Protein AF-A0A2S9FHX7-F1 (afdb_monomer_lite)

Radius of gyration: 31.85 Å; chains: 1; bounding box: 66×36×92 Å

Secondary structure (DSSP, 8-state):
-EEEEPPPSSEEEEEETTEEEEEEPTT--EEEEEEEEETTS-EEEEEEEEPPPP----EE---EEEE-SSSEEEEE--EE-SS-PPPEEEEE-SS-EEEEE-TTS-EEEEE-HHHHHHSTT-EEEEEEEEE-TT--EEEEEEEEESS-S----S--TTSTT-PPPPPTT--EEEEEE-SSEEEEEETTS-EEEEE--TTSTT-PPPPPTT--EEEEEE-SS-EEEEE--

pLDDT: mean 90.44, std 8.79, range [56.88, 98.38]

Structure (mmCIF, N/CA/C/O backbone):
data_AF-A0A2S9FHX7-F1
#
_entry.id   AF-A0A2S9FHX7-F1
#
loop_
_atom_site.group_PDB
_atom_site.id
_atom_site.type_symbol
_atom_site.label_atom_id
_atom_site.label_alt_id
_atom_site.label_comp_id
_atom_site.label_asym_id
_atom_site.label_entity_id
_atom_site.label_seq_id
_atom_site.pdbx_PDB_ins_code
_atom_site.Cartn_x
_atom_site.Cartn_y
_atom_site.Cartn_z
_atom_site.occupancy
_atom_site.B_iso_or_equiv
_atom_site.auth_seq_id
_atom_site.auth_comp_id
_atom_site.auth_asym_id
_atom_site.auth_atom_id
_atom_site.pdbx_PDB_model_num
ATOM 1 N N . THR A 1 1 ? 36.178 6.555 -52.008 1.00 91.62 1 THR A N 1
ATOM 2 C CA . THR A 1 1 ? 34.852 7.196 -51.869 1.00 91.62 1 THR A CA 1
ATOM 3 C C . THR A 1 1 ? 33.781 6.129 -51.899 1.00 91.62 1 THR A C 1
ATOM 5 O O . THR A 1 1 ? 34.032 5.055 -52.433 1.00 91.62 1 THR A O 1
ATOM 8 N N . ILE A 1 2 ? 32.635 6.391 -51.289 1.00 95.31 2 ILE A N 1
ATOM 9 C CA . ILE A 1 2 ? 31.461 5.523 -51.257 1.00 95.31 2 ILE A CA 1
ATOM 10 C C . ILE A 1 2 ? 30.732 5.667 -52.591 1.00 95.31 2 ILE A C 1
ATOM 12 O O . ILE A 1 2 ? 30.614 6.776 -53.113 1.00 95.31 2 ILE A O 1
ATOM 16 N N . THR A 1 3 ? 30.300 4.548 -53.161 1.00 96.25 3 THR A N 1
ATOM 17 C CA . THR A 1 3 ? 29.649 4.488 -54.478 1.00 96.25 3 THR A CA 1
ATOM 18 C C . THR A 1 3 ? 28.225 3.950 -54.418 1.00 96.25 3 THR A C 1
ATOM 20 O O . THR A 1 3 ? 27.439 4.262 -55.307 1.00 96.25 3 THR A O 1
ATOM 23 N N . ALA A 1 4 ? 27.875 3.178 -53.387 1.00 95.94 4 ALA A N 1
ATOM 24 C CA . ALA A 1 4 ? 26.523 2.669 -53.173 1.00 95.94 4 ALA A CA 1
ATOM 25 C C . ALA A 1 4 ? 26.272 2.354 -51.693 1.00 95.94 4 ALA A C 1
ATOM 27 O O . ALA A 1 4 ? 27.211 2.066 -50.946 1.00 95.94 4 ALA A O 1
ATOM 28 N N . VAL A 1 5 ? 24.998 2.358 -51.301 1.00 97.12 5 VAL A N 1
ATOM 29 C CA . VAL A 1 5 ? 24.524 1.942 -49.978 1.00 97.12 5 VAL A CA 1
ATOM 30 C C . VAL A 1 5 ? 23.212 1.168 -50.122 1.00 97.12 5 VAL A C 1
ATOM 32 O O . VAL A 1 5 ? 22.393 1.500 -50.979 1.00 97.12 5 VAL A O 1
ATOM 35 N N . THR A 1 6 ? 23.017 0.126 -49.318 1.00 97.69 6 THR A N 1
ATOM 36 C CA . THR A 1 6 ? 21.702 -0.515 -49.152 1.00 97.69 6 THR A CA 1
ATOM 37 C C . THR A 1 6 ? 20.906 0.236 -48.100 1.00 97.69 6 THR A C 1
ATOM 39 O O . THR A 1 6 ? 21.485 0.643 -47.096 1.00 97.69 6 THR A O 1
ATOM 42 N N . GLN A 1 7 ? 19.589 0.355 -48.258 1.00 97.06 7 GLN A N 1
ATOM 43 C CA . GLN A 1 7 ? 18.794 0.950 -47.190 1.00 97.06 7 GLN A CA 1
ATOM 44 C C . GLN A 1 7 ? 18.579 -0.043 -46.044 1.00 97.06 7 GLN A C 1
ATOM 46 O O . GLN A 1 7 ? 18.311 -1.219 -46.305 1.00 97.06 7 GLN A O 1
ATOM 51 N N . PRO A 1 8 ? 18.734 0.417 -44.795 1.00 96.56 8 PRO A N 1
ATOM 52 C CA . PRO A 1 8 ? 18.431 -0.378 -43.620 1.00 96.56 8 PRO A CA 1
ATOM 53 C C . PRO A 1 8 ? 16.902 -0.466 -43.411 1.00 96.56 8 PRO A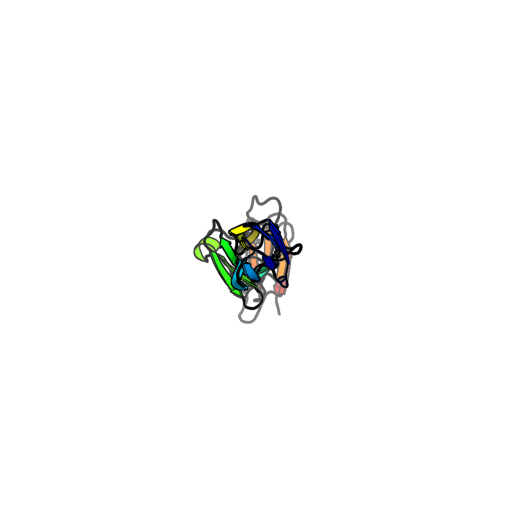 C 1
ATOM 55 O O . PRO A 1 8 ? 16.135 0.155 -44.150 1.00 96.56 8 PRO A O 1
ATOM 58 N N . THR A 1 9 ? 16.431 -1.270 -42.453 1.00 96.25 9 THR A N 1
ATOM 59 C CA . THR A 1 9 ? 14.980 -1.565 -42.330 1.00 96.25 9 THR A CA 1
ATOM 60 C C . THR A 1 9 ? 14.220 -0.462 -41.593 1.00 96.25 9 THR A C 1
ATOM 62 O O . THR A 1 9 ? 13.047 -0.210 -41.874 1.00 96.25 9 THR A O 1
ATOM 65 N N . SER A 1 10 ? 14.893 0.223 -40.674 1.00 95.44 10 SER A N 1
ATOM 66 C CA . SER A 1 10 ? 14.292 1.126 -39.694 1.00 95.44 10 SER A CA 1
ATOM 67 C C . SER A 1 10 ? 14.822 2.558 -39.795 1.00 95.44 10 SER A C 1
ATOM 69 O O . SER A 1 10 ? 14.683 3.362 -38.871 1.00 95.44 10 SER A O 1
ATOM 71 N N . GLY A 1 11 ? 15.388 2.905 -40.947 1.00 95.25 11 GLY A N 1
ATOM 72 C CA . GLY A 1 11 ? 15.836 4.251 -41.251 1.00 95.25 11 GLY A CA 1
ATOM 73 C C . GLY A 1 11 ? 16.234 4.405 -42.708 1.00 95.25 11 GLY A C 1
ATOM 74 O O . GLY A 1 11 ? 16.012 3.540 -43.553 1.00 95.25 11 GLY A O 1
ATOM 75 N N . THR A 1 12 ? 16.858 5.533 -43.008 1.00 97.25 12 THR A N 1
ATOM 76 C CA . THR A 1 12 ? 17.382 5.836 -44.338 1.00 97.25 12 THR A CA 1
ATOM 77 C C . THR A 1 12 ? 18.833 6.251 -44.235 1.00 97.25 12 THR A C 1
ATOM 79 O O . THR A 1 12 ? 19.240 6.914 -43.280 1.00 97.25 12 THR A O 1
ATOM 82 N N . VAL A 1 13 ? 19.630 5.852 -45.223 1.00 97.75 13 VAL A N 1
ATOM 83 C CA . VAL A 1 13 ? 21.023 6.277 -45.326 1.00 97.75 13 VAL A CA 1
ATOM 84 C C . VAL A 1 13 ? 21.198 7.106 -46.582 1.00 97.75 13 VAL A C 1
ATOM 86 O O . VAL A 1 13 ? 20.695 6.773 -47.656 1.00 97.75 13 VAL A O 1
ATOM 89 N N . THR A 1 14 ? 21.932 8.200 -46.440 1.00 97.06 14 THR A N 1
ATOM 90 C CA . THR A 1 14 ? 22.461 8.995 -47.547 1.00 97.06 14 THR A CA 1
ATOM 91 C C . THR A 1 14 ? 23.979 9.034 -47.439 1.00 97.06 14 THR A C 1
ATOM 93 O O . THR A 1 14 ? 24.543 8.786 -46.370 1.00 97.06 14 THR A O 1
ATOM 96 N N . PHE A 1 15 ? 24.669 9.301 -48.545 1.00 96.44 15 PHE A N 1
ATOM 97 C CA . PHE A 1 15 ? 26.122 9.425 -48.525 1.00 96.44 15 PHE A CA 1
ATOM 98 C C . PHE A 1 15 ? 26.618 10.537 -49.443 1.00 96.44 15 PHE A C 1
ATOM 100 O O . PHE A 1 15 ? 26.062 10.769 -50.515 1.00 96.44 15 PHE A O 1
ATOM 107 N N . THR A 1 16 ? 27.718 11.174 -49.038 1.00 95.19 16 THR A N 1
ATOM 108 C CA . THR A 1 16 ? 28.419 12.198 -49.823 1.00 95.19 16 THR A CA 1
ATOM 109 C C . THR A 1 16 ? 29.912 11.920 -49.785 1.00 95.19 16 THR A C 1
ATOM 111 O O . THR A 1 16 ? 30.576 12.202 -48.788 1.00 95.19 16 THR A O 1
ATOM 114 N N . GLY A 1 17 ? 30.454 11.367 -50.874 1.00 91.94 17 GLY A N 1
ATOM 115 C CA . GLY A 1 17 ? 31.889 11.122 -51.046 1.00 91.94 17 GLY A CA 1
ATOM 116 C C . GLY A 1 17 ? 32.466 10.115 -50.048 1.00 91.94 17 GLY A C 1
ATOM 117 O O . GLY A 1 17 ? 32.717 8.970 -50.403 1.00 91.94 17 GLY A O 1
ATOM 118 N N . THR A 1 18 ? 32.725 10.538 -48.816 1.00 93.56 18 THR A N 1
ATOM 119 C CA . THR A 1 18 ? 33.300 9.730 -47.727 1.00 93.56 18 THR A CA 1
ATOM 120 C C . THR A 1 18 ? 32.410 9.653 -46.489 1.00 93.56 18 THR A C 1
ATOM 122 O O . THR A 1 18 ? 32.736 8.907 -45.573 1.00 93.56 18 THR A O 1
ATOM 125 N N . THR A 1 19 ? 31.309 10.402 -46.448 1.00 94.81 19 THR A N 1
ATOM 126 C CA . THR A 1 19 ? 30.431 10.496 -45.275 1.00 94.81 19 THR A CA 1
ATOM 127 C C . THR A 1 19 ? 29.144 9.721 -45.512 1.00 94.81 19 THR A C 1
ATOM 129 O O . THR A 1 19 ? 28.535 9.870 -46.569 1.00 94.81 19 THR A O 1
ATOM 132 N N . LEU A 1 20 ? 28.730 8.930 -44.521 1.00 96.31 20 LEU A N 1
ATOM 133 C CA . LEU A 1 20 ? 27.404 8.317 -44.425 1.00 96.31 20 LEU A CA 1
ATOM 134 C C . LEU A 1 20 ? 26.588 9.086 -43.389 1.00 96.31 20 LEU A C 1
ATOM 136 O O . LEU A 1 20 ? 27.090 9.389 -42.308 1.00 96.31 20 LEU A O 1
ATOM 140 N N . SER A 1 21 ? 25.334 9.369 -43.709 1.00 95.94 21 SER A N 1
ATOM 141 C CA . SER A 1 21 ? 24.376 9.985 -42.798 1.00 95.94 21 SER A CA 1
ATOM 142 C C . SER A 1 21 ? 23.169 9.067 -42.678 1.00 95.94 21 SER A C 1
ATOM 144 O O . SER A 1 21 ? 22.484 8.817 -43.667 1.00 95.94 21 SER A O 1
ATOM 146 N N . TYR A 1 22 ? 22.947 8.547 -41.472 1.00 96.31 22 TYR A N 1
ATOM 147 C CA . TYR A 1 22 ? 21.798 7.716 -41.129 1.00 96.31 22 TYR A CA 1
ATOM 148 C C . TYR A 1 22 ? 20.738 8.573 -40.435 1.00 96.31 22 TYR A C 1
ATOM 150 O O . TYR A 1 22 ? 21.044 9.303 -39.492 1.00 96.31 22 TYR A O 1
ATOM 158 N N . THR A 1 23 ? 19.497 8.472 -40.897 1.00 95.19 23 THR A N 1
ATOM 159 C CA . THR A 1 23 ? 18.326 9.090 -40.277 1.00 95.19 23 THR A CA 1
ATOM 160 C C . THR A 1 23 ? 17.353 7.974 -39.902 1.00 95.19 23 THR A C 1
ATOM 162 O O . THR A 1 23 ? 16.798 7.351 -40.813 1.00 95.19 23 THR A O 1
ATOM 165 N N . PRO A 1 24 ? 17.162 7.675 -38.604 1.00 95.12 24 PRO A N 1
ATOM 166 C CA . PRO A 1 24 ? 16.190 6.675 -38.179 1.00 95.12 24 PRO A CA 1
ATOM 167 C C . PRO A 1 24 ? 14.772 7.097 -38.562 1.00 95.12 24 PRO A C 1
ATOM 169 O O . PRO A 1 24 ? 14.474 8.288 -38.684 1.00 95.12 24 PRO A O 1
ATOM 172 N N . ASN A 1 25 ? 13.887 6.117 -38.733 1.00 90.69 25 ASN A N 1
ATOM 173 C CA . ASN A 1 25 ? 12.457 6.383 -38.808 1.00 90.69 25 ASN A CA 1
ATOM 174 C C . ASN A 1 25 ? 11.995 7.067 -37.512 1.00 90.69 25 ASN A C 1
ATOM 176 O O . ASN A 1 25 ? 12.584 6.871 -36.447 1.00 90.69 25 ASN A O 1
ATOM 180 N N . ALA A 1 26 ? 10.935 7.872 -37.598 1.00 83.44 26 ALA A N 1
ATOM 181 C CA . ALA A 1 26 ? 10.359 8.497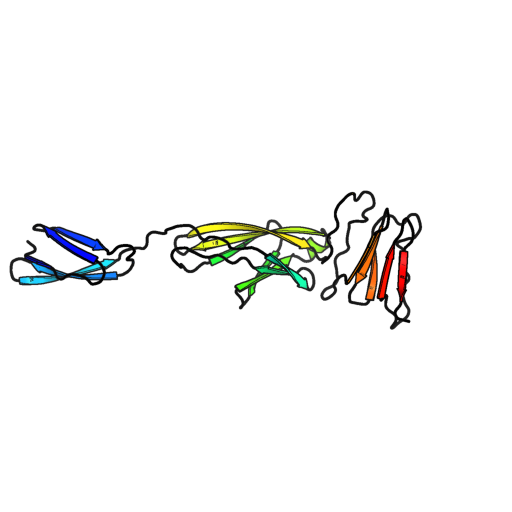 -36.413 1.00 83.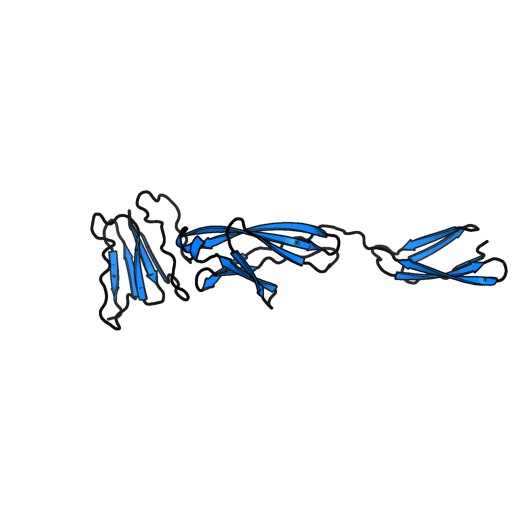44 26 ALA A CA 1
ATOM 182 C C . ALA A 1 26 ? 10.020 7.431 -35.354 1.00 83.44 26 ALA A C 1
ATOM 184 O O . ALA A 1 26 ? 9.458 6.388 -35.691 1.00 83.44 26 ALA A O 1
ATOM 185 N N . ASN A 1 27 ? 10.376 7.710 -34.097 1.00 78.75 27 ASN A N 1
ATOM 186 C CA . ASN A 1 27 ? 10.175 6.847 -32.925 1.00 78.75 27 ASN A CA 1
ATOM 187 C C . ASN A 1 27 ? 10.857 5.471 -33.004 1.00 78.75 27 ASN A C 1
ATOM 189 O O . ASN A 1 27 ? 10.495 4.561 -32.265 1.00 78.75 27 ASN A O 1
ATOM 193 N N . TYR A 1 28 ? 11.832 5.288 -33.898 1.00 86.12 28 TYR A N 1
ATOM 194 C CA . TYR A 1 28 ? 12.615 4.062 -33.918 1.00 86.12 28 TYR A CA 1
ATOM 195 C C . TYR A 1 28 ? 13.751 4.111 -32.896 1.00 86.12 28 TYR A C 1
ATOM 197 O O . TYR A 1 28 ? 14.633 4.965 -32.975 1.00 86.12 28 TYR A O 1
ATOM 205 N N . ASN A 1 29 ? 13.777 3.121 -32.014 1.00 86.56 29 ASN A N 1
ATOM 206 C CA . ASN A 1 29 ? 14.906 2.748 -31.175 1.00 86.56 29 ASN A CA 1
ATOM 207 C C . ASN A 1 29 ? 15.269 1.276 -31.432 1.00 86.56 29 ASN A C 1
ATOM 209 O O . ASN A 1 29 ? 14.421 0.454 -31.777 1.00 86.56 29 ASN A O 1
ATOM 213 N N . GLY A 1 30 ? 16.545 0.935 -31.274 1.00 88.69 30 GLY A N 1
ATOM 214 C CA . GLY A 1 30 ? 17.060 -0.413 -31.509 1.00 88.69 30 GLY A CA 1
ATOM 215 C C . GLY A 1 30 ? 18.225 -0.464 -32.493 1.00 88.69 30 GLY A C 1
ATOM 216 O O . GLY A 1 30 ? 18.790 0.555 -32.898 1.00 88.69 30 GLY A O 1
ATOM 217 N N . THR A 1 31 ? 18.628 -1.682 -32.851 1.00 95.25 31 THR A N 1
ATOM 218 C CA . THR A 1 31 ? 19.767 -1.924 -33.743 1.00 95.25 31 THR A CA 1
ATOM 219 C C . THR A 1 31 ? 19.315 -2.048 -35.188 1.00 95.25 31 THR A C 1
ATOM 221 O O . THR A 1 31 ? 18.434 -2.840 -35.501 1.00 95.25 31 THR A O 1
ATOM 224 N N . ASP A 1 32 ? 19.956 -1.304 -36.080 1.00 97.38 32 ASP A N 1
ATOM 225 C CA . ASP A 1 32 ? 19.755 -1.395 -37.522 1.00 97.38 32 ASP A CA 1
ATOM 226 C C . ASP A 1 32 ? 21.096 -1.586 -38.241 1.00 97.38 32 ASP A C 1
ATOM 228 O O . ASP A 1 32 ? 22.170 -1.349 -37.675 1.00 97.38 32 ASP A O 1
ATOM 232 N N . SER A 1 33 ? 21.062 -2.054 -39.486 1.00 97.19 33 SER A N 1
ATOM 233 C CA . SER A 1 33 ? 22.288 -2.307 -40.243 1.00 97.19 33 SER A CA 1
ATOM 234 C C . SER A 1 33 ? 22.121 -2.079 -41.733 1.00 97.19 33 SER A C 1
ATOM 236 O O . SER A 1 33 ? 21.068 -2.335 -42.315 1.00 97.19 33 SER A O 1
ATOM 238 N N . PHE A 1 34 ? 23.200 -1.628 -42.362 1.00 97.75 34 PHE A N 1
ATOM 239 C CA . PHE A 1 34 ? 23.287 -1.492 -43.808 1.00 97.75 34 PHE A CA 1
ATOM 240 C C . PHE A 1 34 ? 24.684 -1.836 -44.314 1.00 97.75 34 PHE A C 1
ATOM 242 O O . PHE A 1 34 ? 25.669 -1.807 -43.575 1.00 97.75 34 PHE A O 1
ATOM 249 N N . THR A 1 35 ? 24.779 -2.113 -45.611 1.00 97.69 35 THR A N 1
ATOM 250 C CA . THR A 1 35 ? 26.047 -2.311 -46.313 1.00 97.69 35 THR A CA 1
ATOM 251 C C . THR A 1 35 ? 26.356 -1.121 -47.213 1.00 97.69 35 THR A C 1
ATOM 253 O O . THR A 1 35 ? 25.453 -0.530 -47.809 1.00 97.69 35 THR A O 1
ATOM 256 N N . TYR A 1 36 ? 27.631 -0.756 -47.323 1.00 96.44 36 TYR A N 1
ATOM 257 C CA . TYR A 1 36 ? 28.103 0.273 -48.248 1.00 96.44 36 TYR A CA 1
ATOM 258 C C . TYR A 1 36 ? 29.262 -0.247 -49.096 1.00 96.44 36 TYR A C 1
ATOM 260 O O . TYR A 1 36 ? 30.049 -1.087 -48.659 1.00 96.44 36 TYR A O 1
ATOM 268 N N . THR A 1 37 ? 29.352 0.256 -50.326 1.00 97.00 37 THR A N 1
ATOM 269 C CA . THR A 1 37 ? 30.375 -0.122 -51.309 1.00 97.00 37 THR A CA 1
ATOM 270 C C . THR A 1 37 ? 31.336 1.037 -51.529 1.00 97.00 37 THR A C 1
ATOM 272 O O . THR A 1 37 ? 30.912 2.183 -51.692 1.00 97.00 37 THR A O 1
ATOM 275 N N . LEU A 1 38 ? 32.634 0.748 -51.537 1.00 95.94 38 LEU A N 1
ATOM 276 C CA . LEU A 1 38 ? 33.684 1.701 -51.877 1.00 95.94 38 LEU A CA 1
ATOM 277 C C . LEU A 1 38 ? 34.020 1.635 -53.371 1.00 95.94 38 LEU A C 1
ATOM 279 O O . LEU A 1 38 ? 33.843 0.616 -54.038 1.00 95.94 38 LEU A O 1
ATOM 283 N N . ASN A 1 39 ? 34.576 2.725 -53.893 1.00 93.12 39 ASN A N 1
ATOM 284 C CA . ASN A 1 39 ? 35.198 2.747 -55.210 1.00 93.12 39 ASN A CA 1
ATOM 285 C C . ASN A 1 39 ? 36.268 1.639 -55.286 1.00 93.12 39 ASN A C 1
ATOM 287 O O . ASN A 1 39 ? 37.164 1.597 -54.445 1.00 93.12 39 ASN A O 1
ATOM 291 N N . GLY A 1 40 ? 36.121 0.718 -56.242 1.00 91.88 40 GLY A N 1
ATOM 292 C CA . GLY A 1 40 ? 36.901 -0.526 -56.316 1.00 91.88 40 GLY A CA 1
ATOM 293 C C . GLY A 1 40 ? 36.119 -1.797 -55.954 1.00 91.88 40 GLY A C 1
ATOM 294 O O . GLY A 1 40 ? 36.634 -2.889 -56.159 1.00 91.88 40 GLY A O 1
ATOM 295 N N . GLY A 1 41 ? 34.873 -1.678 -55.478 1.00 92.69 41 GLY A N 1
ATOM 296 C CA . GLY A 1 41 ? 33.935 -2.799 -55.309 1.00 92.69 41 GLY A CA 1
ATOM 297 C C . GLY A 1 41 ? 33.942 -3.470 -53.932 1.00 92.69 41 GLY A C 1
ATOM 298 O O . GLY A 1 41 ? 33.084 -4.308 -53.672 1.00 92.69 41 GLY A O 1
ATOM 299 N N . SER A 1 42 ? 34.856 -3.095 -53.034 1.00 96.62 42 SER A N 1
ATOM 300 C CA . SER A 1 42 ? 34.869 -3.599 -51.655 1.00 96.62 42 SER A CA 1
ATOM 301 C C . SER A 1 42 ? 33.637 -3.140 -50.874 1.00 96.62 42 SER A C 1
ATOM 303 O O . SER A 1 42 ? 33.244 -1.975 -50.961 1.00 96.62 42 SER A O 1
ATOM 305 N N . THR A 1 43 ? 33.073 -4.030 -50.058 1.00 96.94 43 THR A N 1
ATOM 306 C CA . THR A 1 43 ? 31.878 -3.771 -49.241 1.00 96.94 43 THR A CA 1
ATOM 307 C C . THR A 1 43 ? 32.172 -3.877 -47.750 1.00 96.94 43 THR A C 1
ATOM 309 O O . THR A 1 43 ? 32.989 -4.701 -47.338 1.00 96.94 43 THR A O 1
ATOM 312 N N . ALA A 1 44 ? 31.460 -3.104 -46.933 1.00 96.44 44 ALA A N 1
ATOM 313 C CA . ALA A 1 44 ? 31.476 -3.231 -45.477 1.00 96.44 44 ALA A CA 1
ATOM 314 C C . ALA A 1 44 ? 30.074 -3.027 -44.886 1.00 96.44 44 ALA A C 1
ATOM 316 O O . ALA A 1 44 ? 29.233 -2.354 -45.485 1.00 96.44 44 ALA A O 1
ATOM 317 N N . THR A 1 45 ? 29.842 -3.600 -43.705 1.00 97.38 45 THR A N 1
ATOM 318 C CA . THR A 1 45 ? 28.589 -3.464 -42.952 1.00 97.38 45 THR A CA 1
ATOM 319 C C . THR A 1 45 ? 28.768 -2.441 -41.840 1.00 97.38 45 THR A C 1
ATOM 321 O O . THR A 1 45 ? 29.718 -2.529 -41.063 1.00 97.38 45 THR A O 1
ATOM 324 N N . ALA A 1 46 ? 27.851 -1.482 -41.759 1.00 96.06 46 ALA A N 1
ATOM 325 C CA . ALA A 1 46 ? 27.710 -0.591 -40.620 1.00 96.06 46 ALA A CA 1
ATOM 326 C C . ALA A 1 46 ? 26.517 -1.050 -39.775 1.00 96.06 46 ALA A C 1
ATOM 328 O O . ALA A 1 46 ? 25.425 -1.265 -40.303 1.00 96.06 46 ALA A O 1
ATOM 329 N N . THR A 1 47 ? 26.738 -1.174 -38.469 1.00 96.25 47 THR A N 1
ATOM 330 C CA . THR A 1 47 ? 25.692 -1.447 -37.479 1.00 96.25 47 THR A CA 1
ATOM 331 C C . THR A 1 47 ? 25.492 -0.196 -36.639 1.00 96.25 47 THR A C 1
ATOM 333 O O . THR A 1 47 ? 26.463 0.385 -36.153 1.00 96.25 47 THR A O 1
ATOM 336 N N . ILE A 1 48 ? 24.241 0.228 -36.493 1.00 95.19 48 ILE A N 1
ATOM 337 C CA . ILE A 1 48 ? 23.851 1.436 -35.778 1.00 95.19 48 ILE A CA 1
ATOM 338 C C . ILE A 1 48 ? 22.932 1.011 -34.651 1.00 95.19 48 ILE A C 1
ATOM 340 O O . ILE A 1 48 ? 21.983 0.265 -34.870 1.00 95.19 48 ILE A O 1
ATOM 344 N N . THR A 1 49 ? 23.195 1.521 -33.457 1.00 92.31 49 THR A N 1
ATOM 345 C CA . THR A 1 49 ? 22.271 1.404 -32.334 1.00 92.31 49 THR A CA 1
ATOM 346 C C . THR A 1 49 ? 21.659 2.771 -32.097 1.00 92.31 49 THR A C 1
ATOM 348 O O . THR A 1 49 ? 22.368 3.715 -31.754 1.00 92.31 49 THR A O 1
ATOM 351 N N . VAL A 1 50 ? 20.351 2.874 -32.312 1.00 88.88 50 VAL A N 1
ATOM 352 C CA . VAL A 1 50 ? 19.565 4.058 -31.974 1.00 88.88 50 VAL A CA 1
ATOM 353 C C . VAL A 1 50 ? 19.068 3.876 -30.551 1.00 88.88 50 VAL A C 1
ATOM 355 O O . VAL A 1 50 ? 18.319 2.941 -30.269 1.00 88.88 50 VAL A O 1
ATOM 358 N N . THR A 1 51 ? 19.530 4.727 -29.644 1.00 82.06 51 THR A N 1
ATOM 359 C CA . THR A 1 51 ? 19.028 4.752 -28.269 1.00 82.06 51 THR A CA 1
ATOM 360 C C . THR A 1 51 ? 17.643 5.385 -28.256 1.00 82.06 51 THR A C 1
ATOM 362 O O . THR A 1 51 ? 17.425 6.371 -28.964 1.00 82.06 51 THR A O 1
ATOM 365 N N . SER A 1 52 ? 16.724 4.840 -27.457 1.00 79.69 52 SER A N 1
ATOM 366 C CA . SER A 1 52 ? 15.502 5.562 -27.101 1.00 79.69 52 SER A CA 1
ATOM 367 C C . SER A 1 52 ? 15.877 6.898 -26.461 1.00 79.69 52 SER A C 1
ATOM 369 O O . SER A 1 52 ? 16.927 7.039 -25.825 1.00 79.69 52 SER A O 1
ATOM 371 N N . VAL A 1 53 ? 15.038 7.899 -26.690 1.00 82.19 53 VAL A N 1
ATOM 372 C CA . VAL A 1 53 ? 15.013 9.105 -25.868 1.00 82.19 53 VAL A CA 1
ATOM 373 C C . VAL A 1 53 ? 13.878 8.880 -24.885 1.00 82.19 53 VAL A C 1
ATOM 375 O O . VAL A 1 53 ? 12.813 8.469 -25.317 1.00 82.19 53 VAL A O 1
ATOM 378 N N . ASN A 1 54 ? 14.131 9.104 -23.598 1.00 84.06 54 ASN A N 1
ATOM 379 C CA . ASN A 1 54 ? 13.090 9.012 -22.583 1.00 84.06 54 ASN A CA 1
ATOM 380 C C . ASN A 1 54 ? 12.108 10.186 -22.767 1.00 84.06 54 ASN A C 1
ATOM 382 O O . ASN A 1 54 ? 12.516 11.353 -22.672 1.00 84.06 54 ASN A O 1
ATOM 386 N N . ASP A 1 55 ? 10.846 9.871 -23.046 1.00 83.25 55 ASP A N 1
ATOM 387 C CA . ASP A 1 55 ? 9.763 10.817 -23.318 1.00 83.25 55 ASP A CA 1
ATOM 388 C C . ASP A 1 55 ? 9.067 11.310 -22.032 1.00 83.25 55 ASP A C 1
ATOM 390 O O . ASP A 1 55 ? 8.236 12.228 -22.078 1.00 83.25 55 ASP A O 1
ATOM 394 N N . GLY A 1 56 ? 9.435 10.796 -20.855 1.00 87.31 56 GLY A N 1
ATOM 395 C CA . GLY A 1 56 ? 9.040 11.373 -19.576 1.00 87.31 56 GLY A CA 1
ATOM 396 C C . GLY A 1 56 ? 9.235 10.460 -18.372 1.00 87.31 56 GLY A C 1
ATOM 397 O O . GLY A 1 56 ? 9.369 9.256 -18.477 1.00 87.31 56 GLY A O 1
ATOM 398 N N . ALA A 1 57 ? 9.172 11.049 -17.176 1.00 93.38 57 ALA A N 1
ATOM 399 C CA . ALA A 1 57 ? 9.144 10.249 -15.958 1.00 93.38 57 ALA A CA 1
ATOM 400 C C . ALA A 1 57 ? 7.835 9.436 -15.848 1.00 93.38 57 ALA A C 1
ATOM 402 O O . ALA A 1 57 ? 6.787 9.903 -16.318 1.00 93.38 57 ALA A O 1
ATOM 403 N N . PRO A 1 58 ? 7.846 8.309 -15.110 1.00 96.56 58 PRO A N 1
ATOM 404 C CA . PRO A 1 58 ? 6.647 7.516 -14.873 1.00 96.56 58 PRO A CA 1
ATOM 405 C C . PRO A 1 58 ? 5.511 8.344 -14.261 1.00 96.56 58 PRO A C 1
ATOM 407 O O . PRO A 1 58 ? 5.732 9.258 -13.467 1.00 96.56 58 PRO A O 1
ATOM 410 N N . VAL A 1 59 ? 4.263 7.988 -14.550 1.00 95.56 59 VAL A N 1
ATOM 411 C CA . VAL A 1 59 ? 3.075 8.682 -14.035 1.00 95.56 59 VAL A CA 1
ATOM 412 C C . VAL A 1 59 ? 2.253 7.740 -13.165 1.00 95.56 59 VAL A C 1
ATOM 414 O O . VAL A 1 59 ? 1.887 6.642 -13.583 1.00 95.56 59 VAL A O 1
ATOM 417 N N . PHE A 1 60 ? 1.928 8.172 -11.944 1.00 96.06 60 PHE A N 1
ATOM 418 C CA . PHE A 1 60 ? 1.048 7.415 -11.053 1.00 96.06 60 PHE A CA 1
ATOM 419 C C . PHE A 1 60 ? -0.419 7.500 -11.482 1.00 96.06 60 PHE A C 1
ATOM 421 O O . PHE A 1 60 ? -0.937 8.571 -11.800 1.00 96.06 60 PHE A O 1
ATOM 428 N N . GLY A 1 61 ? -1.110 6.367 -11.385 1.00 92.19 61 GLY A N 1
ATOM 429 C CA . GLY A 1 61 ? -2.565 6.314 -11.333 1.00 92.19 61 GLY A CA 1
ATOM 430 C C . GLY A 1 61 ? -3.101 6.635 -9.935 1.00 92.19 61 GLY A C 1
ATOM 431 O O . GLY A 1 61 ? -2.413 7.182 -9.071 1.00 92.19 61 GLY A O 1
ATOM 432 N N . GLN A 1 62 ? -4.359 6.269 -9.687 1.00 88.00 62 GLN A N 1
ATOM 433 C CA . GLN A 1 62 ? -4.966 6.458 -8.372 1.00 88.00 62 GLN A CA 1
ATOM 434 C C . GLN A 1 62 ? -4.308 5.544 -7.329 1.00 88.00 62 GLN A C 1
ATOM 436 O O . GLN A 1 62 ? -4.344 4.319 -7.450 1.00 88.00 62 GLN A O 1
ATOM 441 N N . VAL A 1 63 ? -3.765 6.149 -6.272 1.00 86.62 63 VAL A N 1
ATOM 442 C CA . VAL A 1 63 ? -3.203 5.425 -5.128 1.00 86.62 63 VAL A CA 1
ATOM 443 C C . VAL A 1 63 ? -4.298 5.188 -4.092 1.00 86.62 63 VAL A C 1
ATOM 445 O O . VAL A 1 63 ? -5.011 6.116 -3.706 1.00 86.62 63 VAL A O 1
ATOM 448 N N . THR A 1 64 ? -4.436 3.950 -3.624 1.00 81.12 64 THR A N 1
ATOM 449 C CA . THR A 1 64 ? -5.466 3.561 -2.643 1.00 81.12 64 THR A CA 1
ATOM 450 C C . THR A 1 64 ? -4.890 2.635 -1.584 1.00 81.12 64 THR A C 1
ATOM 452 O O . THR A 1 64 ? -3.973 1.867 -1.874 1.00 81.12 64 THR A O 1
ATOM 455 N N . SER A 1 65 ? -5.458 2.647 -0.379 1.00 83.56 65 SER A N 1
ATOM 456 C CA . SER A 1 65 ? -5.133 1.687 0.677 1.00 83.56 65 SER A CA 1
ATOM 457 C C . SER A 1 65 ? -6.383 0.999 1.211 1.00 83.56 65 SER A C 1
ATOM 459 O O . SER A 1 65 ? -7.464 1.581 1.271 1.00 83.56 65 SER A O 1
ATOM 461 N N . THR A 1 66 ? -6.219 -0.258 1.616 1.00 79.12 66 THR A N 1
ATOM 462 C CA . THR A 1 66 ? -7.234 -1.047 2.316 1.00 79.12 66 THR A CA 1
ATOM 463 C C . THR A 1 66 ? -6.627 -1.593 3.610 1.00 79.12 66 THR A C 1
ATOM 465 O O . THR A 1 66 ? -5.541 -2.182 3.563 1.00 79.12 66 THR A O 1
ATOM 468 N N . PRO A 1 67 ? -7.277 -1.406 4.773 1.00 75.62 67 PRO A N 1
ATOM 469 C CA . PRO A 1 67 ? -6.827 -2.008 6.023 1.00 75.62 67 PRO A CA 1
ATOM 470 C C . PRO A 1 67 ? -6.802 -3.538 5.941 1.00 75.62 67 PRO A C 1
ATOM 472 O O . PRO A 1 67 ? -7.740 -4.159 5.444 1.00 75.62 67 PRO A O 1
ATOM 475 N N . GLY A 1 68 ? -5.722 -4.133 6.436 1.00 71.38 68 GLY A N 1
ATOM 476 C CA . GLY A 1 68 ? -5.560 -5.571 6.599 1.00 71.38 68 GLY A CA 1
ATOM 477 C C 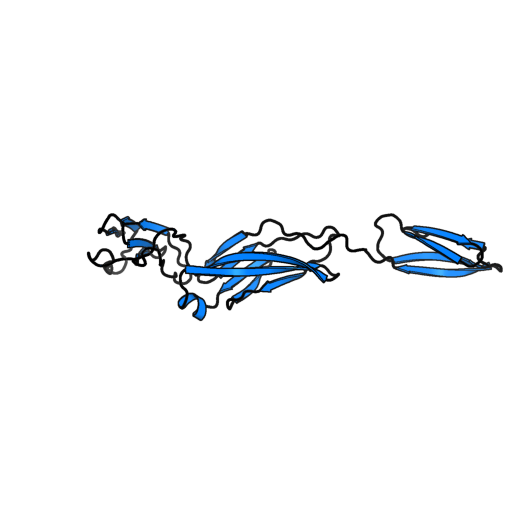. GLY A 1 68 ? -5.699 -6.004 8.059 1.00 71.38 68 GLY A C 1
ATOM 478 O O . GLY A 1 68 ? -6.333 -5.349 8.883 1.00 71.38 68 GLY A O 1
ATOM 479 N N . VAL A 1 69 ? -5.082 -7.138 8.385 1.00 67.94 69 VAL A N 1
ATOM 480 C CA . VAL A 1 69 ? -5.072 -7.702 9.739 1.00 67.94 69 VAL A CA 1
ATOM 481 C C . VAL A 1 69 ? -3.957 -7.070 10.579 1.00 67.94 69 VAL A C 1
ATOM 483 O O . VAL A 1 69 ? -2.796 -7.059 10.163 1.00 67.94 69 VAL A O 1
ATOM 486 N N . GLY A 1 70 ? -4.292 -6.596 11.784 1.00 72.19 70 GLY A N 1
ATOM 487 C CA . GLY A 1 70 ? -3.332 -5.994 12.715 1.00 72.19 70 GLY A CA 1
ATOM 488 C C . GLY A 1 70 ? -2.752 -4.689 12.166 1.00 72.19 70 GLY A C 1
ATOM 489 O O . GLY A 1 70 ? -3.484 -3.842 11.664 1.00 72.19 70 GLY A O 1
ATOM 490 N N . ASN A 1 71 ? -1.427 -4.543 12.217 1.00 76.56 71 ASN A N 1
ATOM 491 C CA . ASN A 1 71 ? -0.729 -3.351 11.724 1.00 76.56 71 ASN A CA 1
ATOM 492 C C . ASN A 1 71 ? -0.391 -3.454 10.233 1.00 76.56 71 ASN A C 1
ATOM 494 O O . ASN A 1 71 ? 0.717 -3.090 9.838 1.00 76.56 71 ASN A O 1
ATOM 498 N N . THR A 1 72 ? -1.289 -4.010 9.415 1.00 84.94 72 THR A N 1
ATOM 499 C CA . THR A 1 72 ? -1.028 -4.197 7.983 1.00 84.94 72 THR A CA 1
ATOM 500 C C . THR A 1 72 ? -2.048 -3.506 7.097 1.00 84.94 72 THR A C 1
ATOM 502 O O . THR A 1 72 ? -3.226 -3.429 7.431 1.00 84.94 72 THR A O 1
ATOM 505 N N . TRP A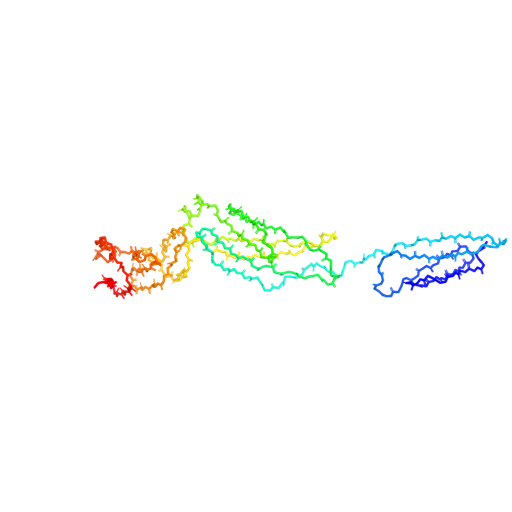 1 73 ? -1.579 -3.031 5.945 1.00 87.50 73 TRP A N 1
ATOM 506 C CA . TRP A 1 73 ? -2.365 -2.401 4.889 1.00 87.50 73 TRP A CA 1
ATOM 507 C C . TRP A 1 73 ? -1.972 -2.994 3.548 1.00 87.50 73 TRP A C 1
ATOM 509 O O . TRP A 1 73 ? -0.795 -3.263 3.305 1.00 87.50 73 TRP A O 1
ATOM 519 N N . VAL A 1 74 ? -2.953 -3.171 2.672 1.00 88.31 74 VAL A N 1
ATOM 520 C CA . VAL A 1 74 ? -2.711 -3.434 1.253 1.00 88.31 74 VAL A CA 1
ATOM 521 C C . VAL A 1 74 ? -2.823 -2.105 0.523 1.00 88.31 74 VAL A C 1
ATOM 523 O O . VAL A 1 74 ? -3.841 -1.422 0.632 1.00 88.31 74 VAL A O 1
ATOM 526 N N . VAL A 1 75 ? -1.766 -1.713 -0.181 1.00 91.00 75 VAL A N 1
ATOM 527 C CA . VAL A 1 75 ? -1.674 -0.444 -0.906 1.00 91.00 75 VAL A CA 1
ATOM 528 C C . VAL A 1 75 ? -1.510 -0.724 -2.393 1.00 91.00 75 VAL A C 1
ATOM 530 O O . VAL A 1 75 ? -0.610 -1.456 -2.802 1.00 91.00 75 VAL A O 1
ATOM 533 N N . SER A 1 76 ? -2.378 -0.123 -3.201 1.00 92.94 76 SER A N 1
ATOM 534 C CA . SER A 1 76 ? -2.255 -0.095 -4.656 1.00 92.94 76 SER A CA 1
ATOM 535 C C . SER A 1 76 ? -1.671 1.250 -5.067 1.00 92.94 76 SER A C 1
ATOM 537 O O . SER A 1 76 ? -2.230 2.290 -4.716 1.00 92.94 76 SER A O 1
ATOM 539 N N . ALA A 1 77 ? -0.545 1.223 -5.778 1.00 95.06 77 ALA A N 1
ATOM 540 C CA . ALA A 1 77 ? 0.149 2.399 -6.298 1.00 95.06 77 ALA A CA 1
ATOM 541 C C . ALA A 1 77 ? 0.554 2.147 -7.764 1.00 95.06 77 ALA A C 1
ATOM 543 O O . ALA A 1 77 ? 1.742 1.983 -8.049 1.00 95.06 77 ALA A O 1
ATOM 544 N N . PRO A 1 78 ? -0.421 2.017 -8.685 1.00 95.25 78 PRO A N 1
ATOM 545 C CA . PRO A 1 78 ? -0.128 1.734 -10.082 1.00 95.25 78 PRO A CA 1
ATOM 546 C C . PRO A 1 78 ? 0.578 2.929 -10.720 1.00 95.25 78 PRO A C 1
ATOM 548 O O . PRO A 1 78 ? 0.237 4.079 -10.439 1.00 95.25 78 PRO A O 1
ATOM 551 N N . ALA A 1 79 ? 1.526 2.653 -11.605 1.00 96.44 79 ALA A N 1
ATOM 552 C CA . ALA A 1 79 ? 2.190 3.654 -12.422 1.00 96.44 79 ALA A CA 1
ATOM 553 C C . ALA A 1 79 ? 2.342 3.128 -13.848 1.00 96.44 79 ALA A C 1
ATOM 555 O O . ALA A 1 79 ? 2.399 1.915 -14.067 1.00 96.44 79 ALA A O 1
ATOM 556 N N . THR A 1 80 ? 2.380 4.050 -14.798 1.00 95.62 80 THR A N 1
ATOM 557 C CA . THR A 1 80 ? 2.601 3.777 -16.216 1.00 95.62 80 THR A CA 1
ATOM 558 C C . THR A 1 80 ? 3.699 4.675 -16.732 1.00 95.62 80 THR A C 1
ATOM 560 O O . THR A 1 80 ? 3.852 5.797 -16.255 1.00 95.62 80 THR A O 1
ATOM 563 N N . ASP A 1 81 ? 4.400 4.190 -17.737 1.00 94.50 81 ASP A N 1
ATOM 564 C CA . ASP A 1 81 ? 5.401 4.946 -18.461 1.00 94.50 81 ASP A CA 1
ATOM 565 C C . ASP A 1 81 ? 4.940 5.174 -19.903 1.00 94.50 81 ASP A C 1
ATOM 567 O O . ASP A 1 81 ? 4.233 4.321 -20.452 1.00 94.50 81 ASP A O 1
ATOM 571 N N . ILE A 1 82 ? 5.267 6.330 -20.487 1.00 90.12 82 ILE A N 1
ATOM 572 C CA . ILE A 1 82 ? 4.829 6.672 -21.847 1.00 90.12 82 ILE A CA 1
ATOM 573 C C . ILE A 1 82 ? 5.582 5.862 -22.911 1.00 90.12 82 ILE A C 1
ATOM 575 O O . ILE A 1 82 ? 4.984 5.528 -23.935 1.00 90.12 82 ILE A O 1
ATOM 579 N N . ASP A 1 83 ? 6.824 5.471 -22.622 1.00 86.75 83 ASP A N 1
ATOM 580 C CA . ASP A 1 83 ? 7.676 4.640 -23.477 1.00 86.75 83 ASP A CA 1
ATOM 581 C C . ASP A 1 83 ? 7.395 3.140 -23.281 1.00 86.75 83 ASP A C 1
ATOM 583 O O . ASP A 1 83 ? 7.807 2.291 -24.074 1.00 86.75 83 ASP A O 1
ATOM 587 N N . GLY A 1 84 ? 6.610 2.797 -22.254 1.00 87.31 84 GLY A N 1
ATOM 588 C CA . GLY A 1 84 ? 6.292 1.416 -21.900 1.00 87.31 84 GLY A CA 1
ATOM 589 C C . GLY A 1 84 ? 7.439 0.705 -21.183 1.00 87.31 84 GLY A C 1
ATOM 590 O O . GLY A 1 84 ? 7.450 -0.530 -21.128 1.00 87.31 84 GLY A O 1
ATOM 591 N N . ASP A 1 85 ? 8.377 1.471 -20.627 1.00 90.25 85 ASP A N 1
ATOM 592 C CA . ASP A 1 85 ? 9.543 0.941 -19.941 1.00 90.25 85 ASP A CA 1
ATOM 593 C C . ASP A 1 85 ? 9.192 0.178 -18.662 1.00 90.25 85 ASP A C 1
ATOM 595 O O . ASP A 1 85 ? 8.174 0.385 -17.990 1.00 90.25 85 ASP A O 1
ATOM 599 N N . ALA A 1 86 ? 10.063 -0.774 -18.323 1.00 92.00 86 ALA A N 1
ATOM 600 C CA . ALA A 1 86 ? 9.910 -1.567 -17.117 1.00 92.00 86 ALA A CA 1
ATOM 601 C C . ALA A 1 86 ? 10.130 -0.692 -15.876 1.00 92.00 86 ALA A C 1
ATOM 603 O O . ALA A 1 86 ? 11.194 -0.108 -15.686 1.00 92.00 86 ALA A O 1
ATOM 604 N N . LEU A 1 87 ? 9.135 -0.671 -14.989 1.00 95.88 87 LEU A N 1
ATOM 605 C CA . LEU A 1 87 ? 9.149 0.181 -13.805 1.00 95.88 87 LEU A CA 1
ATOM 606 C C . LEU A 1 87 ? 9.633 -0.550 -12.553 1.00 95.88 87 LEU A C 1
ATOM 608 O O . LEU A 1 87 ? 9.157 -1.638 -12.213 1.00 95.88 87 LEU A O 1
ATOM 612 N N . THR A 1 88 ? 10.520 0.104 -11.807 1.00 96.50 88 THR A N 1
ATOM 613 C CA . THR A 1 88 ? 10.961 -0.335 -10.478 1.00 96.50 88 THR A CA 1
ATOM 614 C C . THR A 1 88 ? 10.350 0.556 -9.409 1.00 96.50 88 THR A C 1
ATOM 616 O O . THR A 1 88 ? 10.487 1.774 -9.449 1.00 96.50 88 THR A O 1
ATOM 619 N N . THR A 1 89 ? 9.689 -0.040 -8.415 1.00 97.38 89 THR A N 1
ATOM 620 C CA . THR A 1 89 ? 9.075 0.700 -7.304 1.00 97.38 89 THR A CA 1
ATOM 621 C C . THR A 1 89 ? 9.837 0.474 -6.007 1.00 97.38 89 THR A C 1
ATOM 623 O O . THR A 1 89 ? 10.080 -0.663 -5.604 1.00 97.38 89 THR A O 1
ATOM 626 N N . THR A 1 90 ? 10.136 1.563 -5.310 1.00 97.00 90 THR A N 1
ATOM 627 C CA . THR A 1 90 ? 10.658 1.560 -3.943 1.00 97.00 90 THR A CA 1
ATOM 628 C C . THR A 1 90 ? 9.627 2.157 -2.990 1.00 97.00 90 THR A C 1
ATOM 630 O O . THR A 1 90 ? 8.827 3.014 -3.371 1.00 97.00 90 THR A O 1
ATOM 633 N N . VAL A 1 91 ? 9.618 1.669 -1.749 1.00 98.06 91 VAL A N 1
ATOM 634 C CA . VAL A 1 91 ? 8.668 2.087 -0.711 1.00 98.06 91 VAL A CA 1
ATOM 635 C C . VAL A 1 91 ? 9.453 2.539 0.510 1.00 98.06 91 VAL A C 1
ATOM 637 O O . VAL A 1 91 ? 10.340 1.826 0.976 1.00 98.06 91 VAL A O 1
ATOM 640 N N . SER A 1 92 ? 9.124 3.714 1.036 1.00 97.44 92 SER A N 1
ATOM 641 C CA . SER A 1 92 ? 9.784 4.294 2.205 1.00 97.44 92 SER A CA 1
ATOM 642 C C . SER A 1 92 ? 8.788 4.984 3.135 1.00 97.44 92 SER A C 1
ATOM 644 O O . SER A 1 92 ? 7.655 5.288 2.763 1.00 97.44 92 SER A O 1
ATOM 646 N N . SER A 1 93 ? 9.206 5.212 4.376 1.00 96.94 93 SER A N 1
ATOM 647 C CA . SER A 1 93 ? 8.467 6.001 5.357 1.00 96.94 93 SER A CA 1
ATOM 648 C C . SER A 1 93 ? 9.443 6.605 6.361 1.00 96.94 93 SER A C 1
ATOM 650 O O . SER A 1 93 ? 10.540 6.086 6.568 1.00 96.94 93 SER A O 1
ATOM 652 N N . THR A 1 94 ? 9.039 7.701 6.998 1.00 95.31 94 THR A N 1
ATOM 653 C CA . THR A 1 94 ? 9.728 8.251 8.175 1.00 95.31 94 THR A CA 1
ATOM 654 C C . THR A 1 94 ? 9.451 7.439 9.441 1.00 95.31 94 THR A C 1
ATOM 656 O O . THR A 1 94 ? 10.138 7.608 10.446 1.00 95.31 94 THR A O 1
ATOM 659 N N . VAL A 1 95 ? 8.452 6.555 9.396 1.00 94.81 95 VAL A N 1
ATOM 660 C CA . VAL A 1 95 ? 8.099 5.607 10.453 1.00 94.81 95 VAL A CA 1
ATOM 661 C C . VAL A 1 95 ? 8.670 4.230 10.098 1.00 94.81 95 VAL A C 1
ATOM 663 O O . VAL A 1 95 ? 8.692 3.870 8.919 1.00 94.81 95 VAL A O 1
ATOM 666 N N . PRO A 1 96 ? 9.104 3.420 11.080 1.00 96.38 96 PRO A N 1
ATOM 667 C CA . PRO A 1 96 ? 9.539 2.055 10.812 1.00 96.38 96 PRO A CA 1
ATOM 668 C C . PRO A 1 96 ? 8.408 1.210 10.202 1.00 96.38 96 PRO A C 1
ATOM 670 O O . PRO A 1 96 ? 7.375 0.967 10.834 1.00 96.38 96 PRO A O 1
ATOM 673 N N . ILE A 1 97 ? 8.613 0.756 8.963 1.00 96.50 97 ILE A N 1
ATOM 674 C CA . ILE A 1 97 ? 7.690 -0.114 8.227 1.00 96.50 97 ILE A CA 1
ATOM 675 C C . ILE A 1 97 ? 8.441 -1.264 7.551 1.00 96.50 97 ILE A C 1
ATOM 677 O O . ILE A 1 97 ? 9.635 -1.180 7.277 1.00 96.50 97 ILE A O 1
ATOM 681 N N . THR A 1 98 ? 7.715 -2.326 7.216 1.00 97.31 98 THR A N 1
ATOM 682 C CA . THR A 1 98 ? 8.124 -3.338 6.233 1.00 97.31 98 THR A CA 1
ATOM 683 C C . THR A 1 98 ? 7.142 -3.310 5.069 1.00 97.31 98 THR A C 1
ATOM 685 O O . THR A 1 98 ? 5.936 -3.389 5.293 1.00 97.31 98 THR A O 1
ATOM 688 N N . ALA A 1 99 ? 7.630 -3.222 3.832 1.00 97.38 99 ALA A N 1
ATOM 689 C CA . ALA A 1 99 ? 6.801 -3.266 2.629 1.00 97.38 99 ALA A CA 1
ATOM 690 C C . ALA A 1 99 ? 7.177 -4.478 1.769 1.00 97.38 99 ALA A C 1
ATOM 692 O O . ALA A 1 99 ? 8.349 -4.697 1.475 1.00 97.38 99 ALA A O 1
ATOM 693 N N . ILE A 1 100 ? 6.180 -5.265 1.368 1.00 97.50 100 ILE A N 1
ATOM 694 C CA . ILE A 1 100 ? 6.352 -6.458 0.530 1.00 97.50 100 ILE A CA 1
ATOM 695 C C . ILE A 1 100 ? 5.472 -6.304 -0.705 1.00 97.50 100 ILE A C 1
ATOM 697 O O . ILE A 1 100 ? 4.266 -6.094 -0.573 1.00 97.50 100 ILE A O 1
ATOM 701 N N . ARG A 1 101 ? 6.055 -6.437 -1.899 1.00 97.12 101 ARG A N 1
ATOM 702 C CA . ARG A 1 101 ? 5.288 -6.478 -3.150 1.00 97.12 101 ARG A CA 1
ATOM 703 C C . ARG A 1 101 ? 4.616 -7.842 -3.311 1.00 97.12 101 ARG A C 1
ATOM 705 O O . ARG A 1 101 ? 5.263 -8.874 -3.147 1.00 97.12 101 ARG A O 1
ATOM 712 N N . LEU A 1 102 ? 3.323 -7.837 -3.610 1.00 96.88 102 LEU A N 1
ATOM 713 C CA . LEU A 1 102 ? 2.492 -9.024 -3.797 1.00 96.88 102 LEU A CA 1
ATOM 714 C C . LEU A 1 102 ? 2.431 -9.426 -5.279 1.00 96.88 102 LEU A C 1
ATOM 716 O O . LEU A 1 102 ? 2.786 -8.652 -6.169 1.00 96.88 102 LEU A O 1
ATOM 720 N N . SER A 1 103 ? 1.983 -10.655 -5.554 1.00 96.62 103 SER A N 1
ATOM 721 C CA . SER A 1 103 ? 1.910 -11.202 -6.918 1.00 96.62 103 SER A CA 1
ATOM 722 C C . SER A 1 103 ? 0.894 -10.493 -7.816 1.00 96.62 103 SER A C 1
ATOM 724 O O . SER A 1 103 ? 1.011 -10.566 -9.033 1.00 96.62 103 SER A O 1
ATOM 726 N N . ASP A 1 104 ? -0.084 -9.803 -7.229 1.00 93.56 104 ASP A N 1
ATOM 727 C CA . ASP A 1 104 ? -1.063 -8.969 -7.935 1.00 93.56 104 ASP A CA 1
ATOM 728 C C . ASP A 1 104 ? -0.550 -7.544 -8.234 1.00 93.56 104 ASP A C 1
ATOM 730 O O . ASP A 1 104 ? -1.273 -6.730 -8.802 1.00 93.56 104 ASP A O 1
ATOM 734 N N . GLY A 1 105 ? 0.697 -7.233 -7.861 1.00 92.19 105 GLY A N 1
ATOM 735 C CA . GLY A 1 105 ? 1.324 -5.928 -8.067 1.00 92.19 105 GLY A CA 1
ATOM 736 C C . GLY A 1 105 ? 1.065 -4.905 -6.959 1.00 92.19 105 GLY A C 1
ATOM 737 O O . GLY A 1 105 ? 1.708 -3.854 -6.970 1.00 92.19 105 GLY A O 1
ATOM 738 N N . THR A 1 106 ? 0.195 -5.199 -5.988 1.00 95.19 106 THR A N 1
ATOM 739 C CA . THR A 1 106 ? -0.015 -4.351 -4.804 1.00 95.19 106 THR A CA 1
ATOM 740 C C . THR A 1 106 ? 1.102 -4.532 -3.768 1.00 95.19 106 THR A C 1
ATOM 742 O O . THR A 1 106 ? 1.982 -5.387 -3.903 1.00 95.19 106 THR A O 1
ATOM 745 N N . PHE A 1 107 ? 1.091 -3.720 -2.710 1.00 97.25 107 PHE A N 1
ATOM 746 C CA . PHE A 1 107 ? 2.069 -3.772 -1.625 1.00 97.25 107 PHE A CA 1
ATOM 747 C C . PHE A 1 107 ? 1.390 -4.051 -0.291 1.00 97.25 107 PHE A C 1
ATOM 749 O O . PHE A 1 107 ? 0.508 -3.305 0.133 1.00 97.25 107 PHE A O 1
ATOM 756 N N . ARG A 1 108 ? 1.853 -5.074 0.430 1.00 95.56 108 ARG A N 1
ATOM 757 C CA . ARG A 1 108 ? 1.535 -5.236 1.849 1.00 95.56 108 ARG A CA 1
ATOM 758 C C . ARG A 1 108 ? 2.513 -4.408 2.672 1.00 95.56 108 ARG A C 1
ATOM 760 O O . ARG A 1 108 ? 3.689 -4.755 2.772 1.00 95.56 108 ARG A O 1
ATOM 767 N N . VAL A 1 109 ? 2.015 -3.344 3.287 1.00 95.50 109 VAL A N 1
ATOM 768 C CA . VAL A 1 109 ? 2.764 -2.485 4.207 1.00 95.50 109 VAL A CA 1
ATOM 769 C C . VAL A 1 109 ? 2.416 -2.875 5.636 1.00 95.50 109 VAL A C 1
ATOM 771 O O . VAL A 1 109 ? 1.246 -2.929 6.000 1.00 95.50 109 VAL A O 1
ATOM 774 N N . THR A 1 110 ? 3.428 -3.160 6.444 1.00 93.44 110 THR A N 1
ATOM 775 C CA . THR A 1 110 ? 3.304 -3.472 7.869 1.00 93.44 110 THR A CA 1
ATOM 776 C C . THR A 1 110 ? 3.996 -2.385 8.671 1.00 93.44 110 THR A C 1
ATOM 778 O O . THR A 1 110 ? 5.193 -2.174 8.491 1.00 93.44 110 THR A O 1
ATOM 781 N N . VAL A 1 111 ? 3.264 -1.700 9.547 1.00 91.62 111 VAL A N 1
ATOM 782 C CA . VAL A 1 111 ? 3.859 -0.738 10.486 1.00 91.62 111 VAL A CA 1
ATOM 783 C C . VAL A 1 111 ? 4.476 -1.509 11.644 1.00 91.62 111 VAL A C 1
ATOM 785 O O . VAL A 1 111 ? 3.871 -2.466 12.141 1.00 91.62 111 VAL A O 1
ATOM 788 N N . ASP A 1 112 ? 5.673 -1.102 12.068 1.00 92.31 112 ASP A N 1
ATOM 789 C CA . ASP A 1 112 ? 6.354 -1.727 13.197 1.00 92.31 112 ASP A CA 1
ATOM 790 C C . ASP A 1 112 ? 5.429 -1.803 14.431 1.00 92.31 112 ASP A C 1
ATOM 792 O O . ASP A 1 112 ? 4.854 -0.786 14.839 1.00 92.31 112 ASP A O 1
ATOM 796 N N . PRO A 1 113 ? 5.254 -2.990 15.042 1.00 83.56 113 PRO A N 1
ATOM 797 C CA . PRO A 1 113 ? 4.324 -3.155 16.151 1.00 83.56 113 PRO A CA 1
ATOM 798 C C . PRO A 1 113 ? 4.676 -2.372 17.411 1.00 83.56 113 PRO A C 1
ATOM 800 O O . PRO A 1 113 ? 3.765 -1.941 18.124 1.00 83.56 113 PRO A O 1
ATOM 803 N N . THR A 1 114 ? 5.965 -2.175 17.693 1.00 86.31 114 THR A N 1
ATOM 804 C CA . THR A 1 114 ? 6.400 -1.419 18.874 1.00 86.31 114 THR A CA 1
ATOM 805 C C . THR A 1 114 ? 6.066 0.056 18.702 1.00 86.31 114 THR A C 1
ATOM 807 O O . THR A 1 114 ? 5.475 0.666 19.595 1.00 86.31 114 THR A O 1
ATOM 810 N N . TRP A 1 115 ? 6.323 0.600 17.510 1.00 89.19 115 TRP A N 1
ATOM 811 C CA . TRP A 1 115 ? 5.968 1.973 17.179 1.00 89.19 115 TRP A CA 1
ATOM 812 C C . TRP A 1 115 ? 4.451 2.173 17.150 1.00 89.19 115 TRP A C 1
ATOM 814 O O . TRP A 1 115 ? 3.953 3.112 17.768 1.00 89.19 115 TRP A O 1
ATOM 824 N N . ALA A 1 116 ? 3.705 1.278 16.492 1.00 82.19 116 ALA A N 1
ATOM 825 C CA . ALA A 1 116 ? 2.248 1.374 16.378 1.00 82.19 116 ALA A CA 1
ATOM 826 C C . ALA A 1 116 ? 1.548 1.331 17.745 1.00 82.19 116 ALA A C 1
ATOM 828 O O . ALA A 1 116 ? 0.592 2.070 17.967 1.00 82.19 116 ALA A O 1
ATOM 829 N N . SER A 1 117 ? 2.049 0.513 18.677 1.00 74.75 117 SER A N 1
ATOM 830 C CA . SER A 1 117 ? 1.505 0.429 20.040 1.00 74.75 117 SER A CA 1
ATOM 831 C C . SER A 1 117 ? 1.763 1.702 20.851 1.00 74.75 117 SER A C 1
ATOM 833 O O . SER A 1 117 ? 0.925 2.090 21.662 1.00 74.75 117 SER A O 1
ATOM 835 N N . ALA A 1 118 ? 2.897 2.371 20.621 1.00 76.31 118 ALA A N 1
ATOM 836 C CA . ALA A 1 118 ? 3.214 3.657 21.242 1.00 76.31 118 ALA A CA 1
ATOM 837 C C . ALA A 1 118 ? 2.438 4.837 20.619 1.00 76.31 118 ALA A C 1
ATOM 839 O O . ALA A 1 118 ? 2.285 5.872 21.266 1.00 76.31 118 ALA A O 1
ATOM 840 N N . HIS A 1 119 ? 1.927 4.679 19.392 1.00 74.19 119 HIS A N 1
ATOM 841 C CA . HIS A 1 119 ? 1.235 5.724 18.627 1.00 74.19 119 HIS A CA 1
ATOM 842 C C . HIS A 1 119 ? -0.118 5.229 18.072 1.00 74.19 119 HIS A C 1
ATOM 844 O O . HIS A 1 119 ? -0.303 5.134 16.850 1.00 74.19 119 HIS A O 1
ATOM 850 N N . PRO A 1 120 ? -1.087 4.890 18.943 1.00 67.25 120 PRO A N 1
ATOM 851 C CA . PRO A 1 120 ? -2.386 4.385 18.510 1.00 67.25 120 PRO A CA 1
ATOM 852 C C . PRO A 1 120 ? -3.172 5.454 17.736 1.00 67.25 120 PRO A C 1
ATOM 854 O O . PRO A 1 120 ? -3.285 6.598 18.174 1.00 67.25 120 PRO A O 1
ATOM 857 N N . GLY A 1 121 ? -3.719 5.079 16.576 1.00 64.56 121 GLY A N 1
ATOM 858 C CA . GLY A 1 121 ? -4.489 5.971 15.703 1.00 64.56 121 GLY A CA 1
ATOM 859 C C . GLY A 1 121 ? -3.654 6.981 14.904 1.00 64.56 121 GLY A C 1
ATOM 860 O O . GLY A 1 121 ? -4.224 7.780 14.158 1.00 64.56 121 GLY A O 1
ATOM 861 N N . ALA A 1 122 ? -2.323 6.955 15.026 1.00 76.00 122 ALA A N 1
ATOM 862 C CA . ALA A 1 122 ? -1.441 7.824 14.258 1.00 76.00 122 ALA A CA 1
ATOM 863 C C . ALA A 1 122 ? -1.499 7.506 12.759 1.00 76.00 122 ALA A C 1
ATOM 865 O O . ALA A 1 122 ? -1.639 6.355 12.348 1.00 76.00 122 ALA A O 1
ATOM 866 N N . GLN A 1 123 ? -1.361 8.540 11.934 1.00 80.19 123 GLN A N 1
ATOM 867 C CA . GLN A 1 123 ? -1.217 8.390 10.490 1.00 80.19 123 GLN A CA 1
ATOM 868 C C . GLN A 1 123 ? 0.262 8.207 10.140 1.00 80.19 123 GLN A C 1
ATOM 870 O O . GLN A 1 123 ? 1.113 8.979 10.580 1.00 80.19 123 GLN A O 1
ATOM 875 N N . VAL A 1 124 ? 0.557 7.192 9.339 1.00 88.19 124 VAL A N 1
ATOM 876 C CA . VAL A 1 124 ? 1.889 6.838 8.857 1.00 88.19 124 VAL A CA 1
ATOM 877 C C . VAL A 1 124 ? 1.984 7.212 7.379 1.00 88.19 124 VAL A C 1
ATOM 879 O O . VAL A 1 124 ? 1.289 6.608 6.559 1.00 88.19 124 VAL A O 1
ATOM 882 N N . PRO A 1 125 ? 2.816 8.198 7.004 1.00 89.69 125 PRO A N 1
ATOM 883 C CA . PRO A 1 125 ? 3.034 8.530 5.604 1.00 89.69 125 PRO A CA 1
ATOM 884 C C . PRO A 1 125 ? 3.883 7.443 4.939 1.00 89.69 125 PRO A C 1
ATOM 886 O O . PRO A 1 125 ? 4.990 7.151 5.393 1.00 89.69 125 PRO A O 1
ATOM 889 N N . VAL A 1 126 ? 3.381 6.853 3.859 1.00 94.94 126 VAL A N 1
ATOM 890 C CA . VAL A 1 126 ? 4.101 5.882 3.030 1.00 94.94 126 VAL A CA 1
ATOM 891 C C . VAL A 1 126 ? 4.348 6.502 1.668 1.00 94.94 126 VAL A C 1
ATOM 893 O O . VAL A 1 126 ? 3.408 6.894 0.975 1.00 94.94 126 VAL A O 1
ATOM 896 N N . THR A 1 127 ? 5.617 6.585 1.294 1.00 97.25 127 THR A N 1
ATOM 897 C CA . THR A 1 127 ? 6.074 7.184 0.046 1.00 97.25 127 THR A CA 1
ATOM 898 C C . THR A 1 127 ? 6.483 6.090 -0.927 1.00 97.25 127 THR A C 1
ATOM 900 O O . THR A 1 127 ? 7.322 5.246 -0.609 1.00 97.25 127 THR A O 1
ATOM 903 N N . PHE A 1 128 ? 5.894 6.127 -2.116 1.00 97.56 128 PHE A N 1
ATOM 904 C CA . PHE A 1 128 ? 6.236 5.272 -3.243 1.00 97.56 128 PHE A CA 1
ATOM 905 C C . PHE A 1 128 ? 7.031 6.095 -4.242 1.00 97.56 128 PHE A C 1
ATOM 907 O O . PHE A 1 128 ? 6.573 7.160 -4.658 1.00 97.56 128 PHE A O 1
ATOM 914 N N . THR A 1 129 ? 8.184 5.581 -4.649 1.00 97.88 129 THR A N 1
ATOM 915 C CA . THR A 1 129 ? 8.997 6.160 -5.719 1.00 97.88 129 THR A CA 1
ATOM 916 C C . THR A 1 129 ? 9.131 5.132 -6.824 1.00 97.88 129 THR A C 1
ATOM 918 O O . THR A 1 129 ? 9.564 4.005 -6.573 1.00 97.88 129 THR A O 1
ATOM 921 N N . VAL A 1 130 ? 8.732 5.506 -8.034 1.00 97.50 130 VAL A N 1
ATOM 922 C CA . VAL A 1 130 ? 8.806 4.654 -9.221 1.00 97.50 130 VAL A CA 1
ATOM 923 C C . VAL A 1 130 ? 9.855 5.238 -10.151 1.00 97.50 130 VAL A C 1
ATOM 925 O O . VAL A 1 130 ? 9.867 6.450 -10.352 1.00 97.50 130 VAL A O 1
ATOM 928 N N . ALA A 1 131 ? 10.731 4.381 -10.663 1.00 96.56 131 ALA A N 1
ATOM 929 C CA . ALA A 1 131 ? 11.778 4.717 -11.615 1.00 96.56 131 ALA A CA 1
ATOM 930 C C . ALA A 1 131 ? 11.621 3.880 -12.889 1.00 96.56 131 ALA A C 1
ATOM 932 O O . ALA A 1 131 ? 11.301 2.689 -12.787 1.00 96.56 131 ALA A O 1
ATOM 933 N N . ASP A 1 132 ? 11.854 4.496 -14.044 1.00 94.44 132 ASP A N 1
ATOM 934 C CA . ASP A 1 132 ? 12.082 3.795 -15.313 1.00 94.44 132 ASP A CA 1
ATOM 935 C C . ASP A 1 132 ? 13.530 3.263 -15.406 1.00 94.44 132 ASP A C 1
ATOM 937 O O . ASP A 1 132 ? 14.295 3.311 -14.430 1.00 94.44 132 ASP A O 1
ATOM 941 N N . ILE A 1 133 ? 13.908 2.707 -16.562 1.00 90.56 133 ILE A N 1
ATOM 942 C CA . ILE A 1 133 ? 15.240 2.123 -16.779 1.00 90.56 133 ILE A CA 1
ATOM 943 C C . ILE A 1 133 ? 16.328 3.194 -16.986 1.00 90.56 133 ILE A C 1
ATOM 945 O O . ILE A 1 133 ? 17.507 2.954 -16.705 1.00 90.56 133 ILE A O 1
ATOM 949 N N . GLU A 1 134 ? 15.939 4.403 -17.381 1.00 90.88 134 GLU A N 1
ATOM 950 C CA . GLU A 1 134 ? 16.775 5.596 -17.514 1.00 90.88 134 GLU A CA 1
ATOM 951 C C . GLU A 1 134 ? 16.957 6.360 -16.190 1.00 90.88 134 GLU A C 1
ATOM 953 O O . GLU A 1 134 ? 17.788 7.268 -16.110 1.00 90.88 134 GLU A O 1
ATOM 958 N N . ASN A 1 135 ? 16.289 5.929 -15.117 1.00 90.69 135 ASN A N 1
ATOM 959 C CA . ASN A 1 135 ? 16.257 6.533 -13.781 1.00 90.69 135 ASN A CA 1
ATOM 960 C C . ASN A 1 135 ? 15.494 7.865 -13.686 1.00 90.69 135 ASN A C 1
ATOM 962 O O . ASN A 1 135 ? 15.715 8.616 -12.725 1.00 90.69 135 ASN A O 1
ATOM 966 N N . ALA A 1 136 ? 14.590 8.185 -14.615 1.00 93.44 136 ALA A N 1
ATOM 967 C CA . ALA A 1 136 ? 13.607 9.226 -14.341 1.00 93.44 136 ALA A CA 1
ATOM 968 C C . ALA A 1 136 ? 12.603 8.695 -13.312 1.00 93.44 136 ALA A C 1
ATOM 970 O O . ALA A 1 136 ? 12.236 7.519 -13.302 1.00 93.44 136 ALA A O 1
ATOM 971 N N . THR A 1 137 ? 12.209 9.554 -12.369 1.00 96.75 137 THR A N 1
ATOM 972 C CA . THR A 1 137 ? 11.436 9.119 -11.203 1.00 96.75 137 THR A CA 1
ATOM 973 C C . THR A 1 137 ? 10.198 9.960 -10.972 1.00 96.75 137 THR A C 1
ATOM 975 O O . THR A 1 137 ? 10.200 11.175 -11.168 1.00 96.75 137 THR A O 1
ATOM 978 N N . ALA A 1 138 ? 9.160 9.307 -10.460 1.00 96.81 138 ALA A N 1
ATOM 979 C CA . ALA A 1 138 ? 8.008 9.957 -9.860 1.00 96.81 138 ALA A CA 1
ATOM 980 C C . ALA A 1 138 ? 7.809 9.466 -8.434 1.00 96.81 138 ALA A C 1
ATOM 982 O O . ALA A 1 138 ? 8.122 8.326 -8.090 1.00 96.81 138 ALA A O 1
ATOM 983 N N . THR A 1 139 ? 7.276 10.341 -7.585 1.00 96.69 139 THR A N 1
ATOM 984 C CA . THR A 1 139 ? 7.030 10.038 -6.175 1.00 96.69 139 THR A CA 1
ATOM 985 C C . THR A 1 139 ? 5.622 10.451 -5.775 1.00 96.69 139 THR A C 1
ATOM 987 O O . THR A 1 139 ? 5.134 11.503 -6.182 1.00 96.69 139 THR A O 1
ATOM 990 N N . THR A 1 140 ? 4.975 9.625 -4.960 1.00 94.00 140 THR A N 1
ATOM 991 C CA . THR A 1 140 ? 3.671 9.909 -4.355 1.00 94.00 140 THR A CA 1
ATOM 992 C C . THR A 1 140 ? 3.639 9.414 -2.915 1.00 94.00 140 THR A C 1
ATOM 994 O O . THR A 1 140 ? 4.343 8.467 -2.557 1.00 94.00 140 THR A O 1
ATOM 997 N N . THR A 1 141 ? 2.813 10.040 -2.083 1.00 91.38 141 THR A N 1
ATOM 998 C CA . THR A 1 141 ? 2.687 9.700 -0.664 1.00 91.38 141 THR A CA 1
ATOM 999 C C . THR A 1 141 ? 1.223 9.491 -0.303 1.00 91.38 141 THR A C 1
ATOM 1001 O O . THR A 1 141 ? 0.371 10.322 -0.611 1.00 91.38 141 THR A O 1
ATOM 1004 N N . LEU A 1 142 ? 0.944 8.397 0.406 1.00 88.25 142 LEU A N 1
ATOM 1005 C CA . LEU A 1 142 ? -0.356 8.098 1.001 1.00 88.25 142 LEU A CA 1
ATOM 1006 C C . LEU A 1 142 ? -0.191 7.880 2.506 1.00 88.25 142 LEU A C 1
ATOM 1008 O O . LEU A 1 142 ? 0.739 7.207 2.942 1.00 88.25 142 LEU A O 1
ATOM 1012 N N . ALA A 1 143 ? -1.114 8.409 3.306 1.00 84.06 143 ALA A N 1
ATOM 1013 C CA . ALA A 1 143 ? -1.174 8.108 4.730 1.00 84.06 143 ALA A CA 1
ATOM 1014 C C . ALA A 1 143 ? -1.988 6.827 4.993 1.00 84.06 143 ALA A C 1
ATOM 1016 O O . ALA A 1 143 ? -3.103 6.679 4.489 1.00 84.06 143 ALA A O 1
ATOM 1017 N N . ILE A 1 144 ? -1.444 5.919 5.805 1.00 82.88 144 ILE A N 1
ATOM 1018 C CA . ILE A 1 144 ? -2.167 4.780 6.392 1.00 82.88 144 ILE A CA 1
ATOM 1019 C C . ILE A 1 144 ? -2.334 5.025 7.896 1.00 82.88 144 ILE A C 1
ATOM 1021 O O . ILE A 1 144 ? -1.394 5.450 8.555 1.00 82.88 144 ILE A O 1
ATOM 1025 N N . GLY A 1 145 ? -3.513 4.791 8.470 1.00 69.69 145 GLY A N 1
ATOM 1026 C CA . GLY A 1 145 ? -3.708 4.941 9.922 1.00 69.69 145 GLY A CA 1
ATOM 1027 C C . GLY A 1 145 ? -3.221 3.713 10.678 1.00 69.69 145 GLY A C 1
ATOM 1028 O O . GLY A 1 145 ? -3.319 2.636 10.125 1.00 69.69 145 GLY A O 1
ATOM 1029 N N . THR A 1 146 ? -2.763 3.810 11.927 1.00 64.75 146 THR A N 1
ATOM 1030 C CA . THR A 1 146 ? -2.467 2.621 12.741 1.00 64.75 146 THR A CA 1
ATOM 1031 C C . THR A 1 146 ? -3.746 2.013 13.339 1.00 64.75 146 THR A C 1
ATOM 1033 O O . THR A 1 146 ? -4.520 2.663 14.038 1.00 64.75 146 THR A O 1
ATOM 1036 N N . VAL A 1 147 ? -3.947 0.723 13.049 1.00 56.88 147 VAL A N 1
ATOM 1037 C CA . VAL A 1 147 ? -4.762 -0.276 13.771 1.00 56.88 147 VAL A CA 1
ATOM 1038 C C . VAL A 1 147 ? -6.261 -0.029 13.976 1.00 56.88 147 VAL A C 1
ATOM 1040 O O . VAL A 1 147 ? -6.851 -0.737 14.784 1.00 56.88 147 VAL A O 1
ATOM 1043 N N . ASN A 1 148 ? -6.913 0.887 13.255 1.00 62.69 148 ASN A N 1
ATOM 1044 C CA . ASN A 1 148 ? -8.362 1.087 13.385 1.00 62.69 148 ASN A CA 1
ATOM 1045 C C . ASN A 1 148 ? -9.043 1.291 12.031 1.00 62.69 148 ASN A C 1
ATOM 1047 O O . ASN A 1 148 ? -8.693 2.197 11.281 1.00 62.69 148 ASN A O 1
ATOM 1051 N N . ASN A 1 149 ? -10.092 0.515 11.752 1.00 69.81 149 ASN A N 1
ATOM 1052 C CA . ASN A 1 149 ? -11.024 0.766 10.646 1.00 69.81 149 ASN A CA 1
ATOM 1053 C C . ASN A 1 149 ? -12.085 1.833 11.002 1.00 69.81 149 ASN A C 1
ATOM 1055 O O . ASN A 1 149 ? -13.176 1.840 10.438 1.00 69.81 149 ASN A O 1
ATOM 1059 N N . VAL A 1 150 ? -11.777 2.716 11.958 1.00 75.38 150 VAL A N 1
ATOM 1060 C CA . VAL A 1 150 ? -12.654 3.779 12.467 1.00 75.38 150 VAL A CA 1
ATOM 1061 C C . VAL A 1 150 ? -11.942 5.112 12.288 1.00 75.38 150 VAL A C 1
ATOM 1063 O O . VAL A 1 150 ? -10.806 5.274 12.728 1.00 75.38 150 VAL A O 1
ATOM 1066 N N . ILE A 1 151 ? -12.628 6.068 11.666 1.00 75.19 151 ILE A N 1
ATOM 1067 C CA . ILE A 1 151 ? -12.158 7.446 11.507 1.00 75.19 151 ILE A CA 1
ATOM 1068 C C . ILE A 1 151 ? -12.891 8.313 12.537 1.00 75.19 151 ILE A C 1
ATOM 1070 O O . ILE A 1 151 ? -14.120 8.337 12.557 1.00 75.19 151 ILE A O 1
ATOM 1074 N N . ALA A 1 152 ? -12.143 9.025 13.382 1.00 75.31 152 ALA A N 1
ATOM 1075 C CA . ALA A 1 152 ? -12.671 9.924 14.408 1.00 75.31 152 ALA A CA 1
ATOM 1076 C C . ALA A 1 152 ? -12.119 11.344 14.189 1.00 75.31 152 ALA A C 1
ATOM 1078 O O . ALA A 1 152 ? -10.909 11.526 14.069 1.00 75.31 152 ALA A O 1
ATOM 1079 N N . LEU A 1 153 ? -12.997 12.348 14.104 1.00 72.81 153 LEU A N 1
ATOM 1080 C CA . LEU A 1 153 ? -12.652 13.733 13.751 1.00 72.81 153 LEU A CA 1
ATOM 1081 C C . LEU A 1 153 ? -13.349 14.716 14.703 1.00 72.81 153 LEU A C 1
ATOM 1083 O O . LEU A 1 153 ? -14.475 14.468 15.129 1.00 72.81 153 LEU A O 1
ATOM 1087 N N . GLY A 1 154 ? -12.705 15.849 15.002 1.00 83.44 154 GLY A N 1
ATOM 1088 C CA . GLY A 1 154 ? -13.268 16.919 15.834 1.00 83.44 154 GLY A CA 1
ATOM 1089 C C . GLY A 1 154 ? -12.536 17.131 17.163 1.00 83.44 154 GLY A C 1
ATOM 1090 O O . GLY A 1 154 ? -11.351 16.830 17.295 1.00 83.44 154 GLY A O 1
ATOM 1091 N N . ALA A 1 155 ? -13.235 17.704 18.146 1.00 78.69 155 ALA A N 1
ATOM 1092 C CA . ALA A 1 155 ? -12.658 18.042 19.445 1.00 78.69 155 ALA A CA 1
ATOM 1093 C C . ALA A 1 155 ? -12.394 16.789 20.295 1.00 78.69 155 ALA A C 1
ATOM 1095 O O . ALA A 1 155 ? -13.284 15.963 20.492 1.00 78.69 155 ALA A O 1
ATOM 1096 N N . ASN A 1 156 ? -11.187 16.695 20.860 1.00 88.88 156 ASN A N 1
ATOM 1097 C CA . ASN A 1 156 ? -10.747 15.550 21.664 1.00 88.88 156 ASN A CA 1
ATOM 1098 C C . ASN A 1 156 ? -10.254 15.898 23.092 1.00 88.88 156 ASN A C 1
ATOM 1100 O O . ASN A 1 156 ? -9.247 15.346 23.536 1.00 88.88 156 ASN A O 1
ATOM 1104 N N . PRO A 1 157 ? -10.893 16.818 23.843 1.00 87.31 157 PRO A N 1
ATOM 1105 C CA . PRO A 1 157 ? -10.382 17.242 25.151 1.00 87.31 157 PRO A CA 1
ATOM 1106 C C . PRO A 1 157 ? -10.427 16.150 26.232 1.00 87.31 157 PRO A C 1
ATOM 1108 O O . PRO A 1 157 ? -9.778 16.299 27.263 1.00 87.31 157 PRO A O 1
ATOM 1111 N N . TYR A 1 158 ? -11.181 15.067 26.020 1.00 89.44 158 TYR A N 1
ATOM 1112 C CA . TYR A 1 158 ? -11.325 13.961 26.970 1.00 89.44 158 TYR A CA 1
ATOM 1113 C C . TYR A 1 158 ? -10.757 12.638 26.442 1.00 89.44 158 TYR A C 1
ATOM 1115 O O . TYR A 1 158 ? -10.939 11.608 27.082 1.00 89.44 158 TYR A O 1
ATOM 1123 N N . GLY A 1 159 ? -10.097 12.636 25.278 1.00 85.00 159 GLY A N 1
ATOM 1124 C CA . GLY A 1 159 ? -9.620 11.407 24.639 1.00 85.00 159 GLY A CA 1
ATOM 1125 C C . GLY A 1 159 ? -10.728 10.571 23.990 1.00 85.00 159 GLY A C 1
ATOM 1126 O O . GLY A 1 159 ? -10.505 9.408 23.666 1.00 85.00 159 GLY A O 1
ATOM 1127 N N . GLN A 1 160 ? -11.923 11.132 23.781 1.00 92.94 160 GLN A N 1
ATOM 1128 C CA . GLN A 1 160 ? -13.061 10.430 23.177 1.00 92.94 160 GLN A CA 1
ATOM 1129 C C . GLN A 1 160 ? -12.851 10.035 21.705 1.00 92.94 160 GLN A C 1
ATOM 1131 O O . GLN A 1 160 ? -13.619 9.233 21.179 1.00 92.94 160 GLN A O 1
ATOM 1136 N N . LEU A 1 161 ? -11.824 10.576 21.043 1.00 83.62 161 LEU A N 1
ATOM 1137 C CA . LEU A 1 161 ? -11.410 10.197 19.688 1.00 83.62 161 LEU A CA 1
ATOM 1138 C C . LEU A 1 161 ? -10.177 9.273 19.679 1.00 83.62 161 LEU A C 1
ATOM 1140 O O . LEU A 1 161 ? -9.738 8.864 18.607 1.00 83.62 161 LEU A O 1
ATOM 1144 N N . ASN A 1 162 ? -9.616 8.919 20.844 1.00 81.56 162 ASN A N 1
ATOM 1145 C CA . ASN A 1 162 ? -8.431 8.058 20.956 1.00 81.56 162 ASN A CA 1
ATOM 1146 C C . ASN A 1 162 ? -8.812 6.583 20.779 1.00 81.56 162 ASN A C 1
ATOM 1148 O O . ASN A 1 162 ? -8.799 5.812 21.737 1.00 81.56 162 ASN A O 1
ATOM 1152 N N . ILE A 1 163 ? -9.200 6.192 19.565 1.00 84.81 163 ILE A N 1
ATOM 1153 C CA . ILE A 1 163 ? -9.689 4.838 19.297 1.00 84.81 163 ILE A CA 1
ATOM 1154 C C . ILE A 1 163 ? -8.578 3.805 19.581 1.00 84.81 163 ILE A C 1
ATOM 1156 O O . ILE A 1 163 ? -7.485 3.920 19.016 1.00 84.81 163 ILE A O 1
ATOM 1160 N N . PRO A 1 164 ? -8.815 2.788 20.436 1.00 78.44 164 PRO A N 1
ATOM 1161 C CA . PRO A 1 164 ? -7.781 1.824 20.796 1.00 78.44 164 PRO A CA 1
ATOM 1162 C C . PRO A 1 164 ? -7.445 0.917 19.624 1.00 78.44 164 PRO A C 1
ATOM 1164 O O . PRO A 1 164 ? -8.359 0.428 18.966 1.00 78.44 164 PRO A O 1
ATOM 1167 N N . ALA A 1 165 ? -6.162 0.619 19.448 1.00 70.62 165 ALA A N 1
ATOM 1168 C CA . ALA A 1 165 ? -5.704 -0.361 18.478 1.00 70.62 165 ALA A CA 1
ATOM 1169 C C . ALA A 1 165 ? -6.393 -1.731 18.645 1.00 70.62 165 ALA A C 1
ATOM 1171 O O . ALA A 1 165 ? -6.709 -2.166 19.760 1.00 70.62 165 ALA A O 1
ATOM 1172 N N . LEU A 1 166 ? -6.614 -2.416 17.525 1.00 70.62 166 LEU A N 1
ATOM 1173 C CA . LEU A 1 166 ? -7.252 -3.731 17.480 1.00 70.62 166 LEU A CA 1
ATOM 1174 C C . LEU A 1 166 ? -6.241 -4.889 17.593 1.00 70.62 166 LEU A C 1
ATOM 1176 O O . LEU A 1 166 ? -5.144 -4.808 17.034 1.00 70.62 166 LEU A O 1
ATOM 1180 N N . PRO A 1 167 ? -6.609 -6.008 18.251 1.00 70.38 167 PRO A N 1
ATOM 1181 C CA . PRO A 1 167 ? -5.883 -7.269 18.115 1.00 70.38 167 PRO A CA 1
ATOM 1182 C C . PRO A 1 167 ? -5.845 -7.761 16.659 1.00 70.38 167 PRO A C 1
ATOM 1184 O O . PRO A 1 167 ? -6.697 -7.412 15.838 1.00 70.38 167 PRO A O 1
ATOM 1187 N N . ALA A 1 168 ? -4.878 -8.622 16.332 1.00 59.28 168 ALA A N 1
ATOM 1188 C CA . ALA A 1 168 ? -4.779 -9.203 14.997 1.00 59.28 168 ALA A CA 1
ATOM 1189 C C . ALA A 1 168 ? -6.047 -10.006 14.641 1.00 59.28 168 ALA A C 1
ATOM 1191 O O . ALA A 1 168 ? -6.470 -10.882 15.387 1.00 59.28 168 ALA A O 1
ATOM 1192 N N . GLY A 1 169 ? -6.634 -9.712 13.480 1.00 60.91 169 GLY A N 1
ATOM 1193 C CA . GLY A 1 169 ? -7.805 -10.401 12.936 1.00 60.91 169 GLY A CA 1
ATOM 1194 C C . GLY A 1 169 ? -9.134 -9.801 13.387 1.00 60.91 169 GLY A C 1
ATOM 1195 O O . GLY A 1 169 ? -10.181 -10.262 12.943 1.00 60.91 169 GLY A O 1
ATOM 1196 N N . ILE A 1 170 ? -9.099 -8.773 14.238 1.00 78.44 170 ILE A N 1
ATOM 1197 C CA . ILE A 1 170 ? -10.289 -8.126 14.785 1.00 78.44 170 ILE A CA 1
ATOM 1198 C C . ILE A 1 170 ? -10.508 -6.777 14.103 1.00 78.44 170 ILE A C 1
ATOM 1200 O O . ILE A 1 170 ? -9.562 -6.035 13.852 1.00 78.44 170 ILE A O 1
ATOM 1204 N N . THR A 1 171 ? -11.768 -6.453 13.825 1.00 80.56 171 THR A N 1
ATOM 1205 C CA . THR A 1 171 ? -12.214 -5.162 13.277 1.00 80.56 171 THR A CA 1
ATOM 1206 C C . THR A 1 171 ? -13.259 -4.538 14.190 1.00 80.56 171 THR A C 1
ATOM 1208 O O . THR A 1 171 ? -14.008 -5.274 14.833 1.00 80.56 171 THR A O 1
ATOM 1211 N N . TYR A 1 172 ? -13.401 -3.213 14.204 1.00 88.69 172 TYR A N 1
ATOM 1212 C CA . TYR A 1 172 ? -14.601 -2.596 14.770 1.00 88.69 172 TYR A CA 1
ATOM 1213 C C . TYR A 1 172 ? -15.786 -2.773 13.818 1.00 88.69 172 TYR A C 1
ATOM 1215 O O . TYR A 1 172 ? -15.683 -2.492 12.626 1.00 88.69 172 TYR A O 1
ATOM 1223 N N . THR A 1 173 ? -16.912 -3.244 14.341 1.00 93.38 173 THR A N 1
ATOM 1224 C CA . THR A 1 173 ? -18.149 -3.503 13.592 1.00 93.38 173 THR A CA 1
ATOM 1225 C C . THR A 1 173 ? -19.219 -2.449 13.853 1.00 93.38 173 THR A C 1
ATOM 1227 O O . THR A 1 173 ? -20.103 -2.273 13.018 1.00 93.38 173 THR A O 1
ATOM 1230 N N . GLN A 1 174 ? -19.153 -1.741 14.987 1.00 96.88 174 GLN A N 1
ATOM 1231 C CA . GLN A 1 174 ? -20.066 -0.649 15.335 1.00 96.88 174 GLN A CA 1
ATOM 1232 C C . GLN A 1 174 ? -19.366 0.429 16.152 1.00 96.88 174 GLN A C 1
ATOM 1234 O O . GLN A 1 174 ? -18.400 0.159 16.868 1.00 96.88 174 GLN A O 1
ATOM 1239 N N . VAL A 1 175 ? -19.908 1.641 16.076 1.00 96.06 175 VAL A N 1
ATOM 1240 C CA . VAL A 1 175 ? -19.486 2.794 16.868 1.00 96.06 175 VAL A CA 1
ATOM 1241 C C . VAL A 1 175 ? -20.716 3.582 17.313 1.00 96.06 175 VAL A C 1
ATOM 1243 O O . VAL A 1 175 ? -21.663 3.747 16.545 1.00 96.06 175 VAL A O 1
ATOM 1246 N N . ALA A 1 176 ? -20.697 4.074 18.547 1.00 96.88 176 ALA A N 1
ATOM 1247 C CA . ALA A 1 176 ? -21.668 5.026 19.066 1.00 96.88 176 ALA A CA 1
ATOM 1248 C C . ALA A 1 176 ? -20.950 6.099 19.890 1.00 96.88 176 ALA A C 1
ATOM 1250 O O . ALA A 1 176 ? -20.138 5.784 20.759 1.00 96.88 176 ALA A O 1
ATOM 1251 N N . SER A 1 177 ? -21.250 7.370 19.629 1.00 94.00 177 SER A N 1
ATOM 1252 C CA . SER A 1 177 ? -20.618 8.510 20.300 1.00 94.00 177 SER A CA 1
ATOM 1253 C C . SER A 1 177 ? -21.587 9.204 21.255 1.00 94.00 177 SER A C 1
ATOM 1255 O O . SER A 1 177 ? -22.673 9.618 20.847 1.00 94.00 177 SER A O 1
ATOM 1257 N N . GLY A 1 178 ? -21.167 9.370 22.506 1.00 91.25 178 GLY A N 1
ATOM 1258 C CA . GLY A 1 178 ? -21.756 10.302 23.461 1.00 91.25 178 GLY A CA 1
ATOM 1259 C C . GLY A 1 178 ? -21.114 11.690 23.371 1.00 91.25 178 GLY A C 1
ATOM 1260 O O . GLY A 1 178 ? -20.344 11.983 22.457 1.00 91.25 178 GLY A O 1
ATOM 1261 N N . LEU A 1 179 ? -21.402 12.564 24.343 1.00 91.31 179 LEU A N 1
ATOM 1262 C CA . LEU A 1 179 ? -20.833 13.922 24.361 1.00 91.31 179 LEU A CA 1
ATOM 1263 C C . LEU A 1 179 ? -19.326 13.911 24.669 1.00 91.31 179 LEU A C 1
ATOM 1265 O O . LEU A 1 179 ? -18.564 14.711 24.125 1.00 91.31 179 LEU A O 1
ATOM 1269 N N . ARG A 1 180 ? -18.902 13.035 25.586 1.00 94.00 180 ARG A N 1
ATOM 1270 C CA . ARG A 1 180 ? -17.526 12.984 26.111 1.00 94.00 180 ARG A CA 1
ATOM 1271 C C . ARG A 1 180 ? -16.885 11.604 26.012 1.00 94.00 180 ARG A C 1
ATOM 1273 O O . ARG A 1 180 ? -15.790 11.429 26.542 1.00 94.00 180 ARG A O 1
ATOM 1280 N N . HIS A 1 181 ? -17.532 10.646 25.354 1.00 96.25 181 HIS A N 1
ATOM 1281 C CA . HIS A 1 181 ? -17.026 9.289 25.177 1.00 96.25 181 HIS A CA 1
ATOM 1282 C C . HIS A 1 181 ? -17.492 8.669 23.861 1.00 96.25 181 HIS A C 1
ATOM 1284 O O . HIS A 1 181 ? -18.491 9.086 23.281 1.00 96.25 181 HIS A O 1
ATOM 1290 N N . THR A 1 182 ? -16.771 7.648 23.416 1.00 96.19 182 THR A N 1
ATOM 1291 C CA . THR A 1 182 ? -17.093 6.832 22.244 1.00 96.19 182 THR A CA 1
ATOM 1292 C C . THR A 1 182 ? -17.049 5.369 22.651 1.00 96.19 182 THR A C 1
ATOM 1294 O O . THR A 1 182 ? -16.108 4.947 23.320 1.00 96.19 182 THR A O 1
ATOM 1297 N N . VAL A 1 183 ? -18.053 4.598 22.243 1.00 97.00 183 VAL A N 1
ATOM 1298 C CA . VAL A 1 183 ? -18.176 3.158 22.490 1.00 97.00 183 VAL A CA 1
ATOM 1299 C C . VAL A 1 183 ? -18.064 2.431 21.159 1.00 97.00 183 VAL A C 1
ATOM 1301 O O . VAL A 1 183 ? -18.685 2.833 20.175 1.00 97.00 183 VAL A O 1
ATOM 1304 N N . LEU A 1 184 ? -17.274 1.365 21.120 1.00 95.44 184 LEU A N 1
ATOM 1305 C CA . LEU A 1 184 ? -16.997 0.595 19.918 1.00 95.44 184 LEU A CA 1
ATOM 1306 C C . LEU A 1 184 ? -17.246 -0.889 20.159 1.00 95.44 184 LEU A C 1
ATOM 1308 O O . LEU A 1 184 ? -16.901 -1.419 21.217 1.00 95.44 184 LEU A O 1
ATOM 1312 N N . LEU A 1 185 ? -17.803 -1.559 19.154 1.00 96.75 185 LEU A N 1
ATOM 1313 C CA . LEU A 1 185 ? -17.975 -3.008 19.138 1.00 96.75 185 LEU A CA 1
ATOM 1314 C C . LEU A 1 185 ? -16.943 -3.640 18.218 1.00 96.75 185 LEU A C 1
ATOM 1316 O O . LEU A 1 185 ? -16.783 -3.186 17.087 1.00 96.75 185 LEU A O 1
ATOM 1320 N N . ARG A 1 186 ? -16.274 -4.691 18.676 1.00 94.06 186 ARG A N 1
AT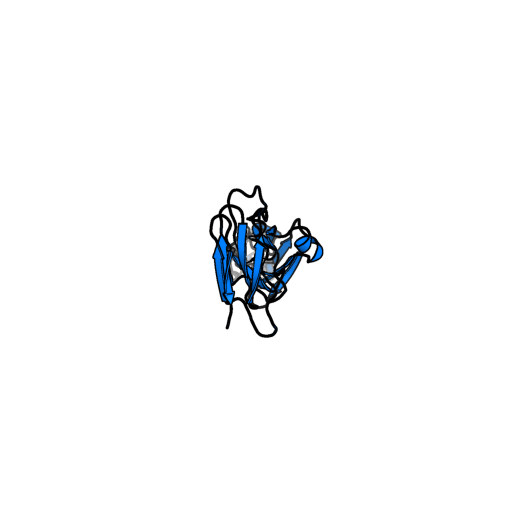OM 1321 C CA . ARG A 1 186 ? -15.326 -5.485 17.892 1.00 94.06 186 ARG A CA 1
ATOM 1322 C C . ARG A 1 186 ? -16.000 -6.706 17.264 1.00 94.06 186 ARG A C 1
ATOM 1324 O O . ARG A 1 186 ? -17.055 -7.152 17.709 1.00 94.06 186 ARG A O 1
ATOM 1331 N N . SER A 1 187 ? -15.385 -7.263 16.225 1.00 92.00 187 SER A N 1
ATOM 1332 C CA . SER A 1 187 ? -15.869 -8.460 15.521 1.00 92.00 187 SER A CA 1
ATOM 1333 C C . SER A 1 187 ? -15.802 -9.742 16.355 1.00 92.00 187 SER A C 1
ATOM 1335 O O . SER A 1 187 ? -16.507 -10.691 16.037 1.00 92.00 187 SER A O 1
ATOM 1337 N N . ASP A 1 188 ? -15.003 -9.765 17.424 1.00 91.44 188 ASP A N 1
ATOM 1338 C CA . ASP A 1 188 ? -14.981 -10.839 18.430 1.00 91.44 188 ASP A CA 1
ATOM 1339 C C . ASP A 1 188 ? -16.090 -10.707 19.490 1.00 91.44 188 ASP A C 1
ATOM 1341 O O . ASP A 1 188 ? -16.162 -11.511 20.416 1.00 91.44 188 ASP A O 1
ATOM 1345 N N . GLY A 1 189 ? -16.954 -9.692 19.378 1.00 94.81 189 GLY A N 1
ATOM 1346 C CA . GLY A 1 189 ? -18.048 -9.469 20.316 1.00 94.81 189 GLY A CA 1
ATOM 1347 C C . GLY A 1 189 ? -17.637 -8.778 21.619 1.00 94.81 189 GLY A C 1
ATOM 1348 O O . GLY A 1 189 ? -18.450 -8.675 22.540 1.00 94.81 189 GLY A O 1
ATOM 1349 N N . THR A 1 190 ? -16.405 -8.269 21.717 1.00 95.56 190 THR A N 1
ATOM 1350 C CA . THR A 1 190 ? -15.981 -7.415 22.833 1.00 95.56 190 THR A CA 1
ATOM 1351 C C . THR A 1 190 ? -16.335 -5.949 22.569 1.00 95.56 190 THR A C 1
ATOM 1353 O O . THR A 1 190 ? -16.256 -5.459 21.440 1.00 95.56 190 THR A O 1
ATOM 1356 N N . ALA A 1 191 ? -16.744 -5.224 23.612 1.00 96.44 191 ALA A N 1
ATOM 1357 C CA . ALA A 1 191 ? -17.000 -3.788 23.542 1.00 96.44 191 ALA A CA 1
ATOM 1358 C C . ALA A 1 191 ? -15.903 -3.025 24.291 1.00 96.44 191 ALA A C 1
ATOM 1360 O O . ALA A 1 191 ? -15.431 -3.468 25.338 1.00 96.44 191 ALA A O 1
ATOM 1361 N N . VAL A 1 192 ? -15.505 -1.871 23.761 1.00 94.56 192 VAL A N 1
ATOM 1362 C CA . VAL A 1 192 ? -14.541 -0.955 24.389 1.00 94.56 192 VAL A CA 1
ATOM 1363 C C . VAL A 1 192 ? -15.088 0.465 24.364 1.00 94.56 192 VAL A C 1
ATOM 1365 O O . VAL A 1 192 ? -15.853 0.819 23.469 1.00 94.56 192 VAL A O 1
ATOM 1368 N N . ALA A 1 193 ? -14.696 1.292 25.330 1.00 95.38 193 ALA A N 1
ATOM 1369 C CA . ALA A 1 193 ? -15.083 2.696 25.373 1.00 95.38 193 ALA A CA 1
ATOM 1370 C C . ALA A 1 193 ? -13.888 3.592 25.718 1.00 95.38 193 ALA A C 1
ATOM 1372 O O . ALA A 1 193 ? -13.004 3.195 26.476 1.00 95.38 193 ALA A O 1
ATOM 1373 N N . VAL A 1 194 ? -13.868 4.799 25.152 1.00 94.25 194 VAL A N 1
ATOM 1374 C CA . VAL A 1 194 ? -12.816 5.811 25.339 1.00 94.25 194 VAL A CA 1
ATOM 1375 C C . VAL A 1 194 ? -13.424 7.183 25.593 1.00 94.25 194 VAL A C 1
ATOM 1377 O O . VAL A 1 194 ? -14.532 7.451 25.137 1.00 94.25 194 VAL A O 1
ATOM 1380 N N . GLY A 1 195 ? -12.719 8.060 26.310 1.00 95.31 195 GLY A N 1
ATOM 1381 C CA . GLY A 1 195 ? -13.220 9.377 26.704 1.00 95.31 195 GLY A CA 1
ATOM 1382 C C . GLY A 1 195 ? -13.260 9.604 28.218 1.00 95.31 195 GLY A C 1
ATOM 1383 O O . GLY A 1 195 ? -12.519 8.989 28.983 1.00 95.31 195 GLY A O 1
ATOM 1384 N N . SER A 1 196 ? -14.149 10.495 28.659 1.00 95.12 196 SER A N 1
ATOM 1385 C CA . SER A 1 196 ? -14.362 10.815 30.074 1.00 95.12 196 SER A CA 1
ATOM 1386 C C . SER A 1 196 ? -15.143 9.715 30.794 1.00 95.12 196 SER A C 1
ATOM 1388 O O . SER A 1 196 ? -16.242 9.370 30.371 1.00 95.12 196 SER A O 1
ATOM 1390 N N . ASN A 1 197 ? -14.622 9.234 31.928 1.00 96.06 197 ASN A N 1
ATOM 1391 C CA . ASN A 1 197 ? -15.301 8.255 32.786 1.00 96.06 197 ASN A CA 1
ATOM 1392 C C . ASN A 1 197 ? -15.871 8.847 34.087 1.00 96.06 197 ASN A C 1
ATOM 1394 O O . ASN A 1 197 ? -16.036 8.124 35.065 1.00 96.06 197 ASN A O 1
ATOM 1398 N N . ALA A 1 198 ? -16.141 10.156 34.138 1.00 94.62 198 ALA A N 1
ATOM 1399 C CA . ALA A 1 198 ? -16.628 10.804 35.362 1.00 94.62 198 ALA A CA 1
ATOM 1400 C C . ALA A 1 198 ? -17.955 10.203 35.872 1.00 94.62 198 ALA A C 1
ATOM 1402 O O . ALA A 1 198 ? -18.154 10.097 37.078 1.00 94.62 198 ALA A O 1
ATOM 1403 N N . ASP A 1 199 ? -18.811 9.755 34.949 1.00 93.62 199 ASP A N 1
ATOM 1404 C CA . ASP A 1 199 ? -20.133 9.183 35.235 1.00 93.62 199 ASP A CA 1
ATOM 1405 C C . ASP A 1 199 ? -20.159 7.642 35.137 1.00 93.62 199 ASP A C 1
ATOM 1407 O O . ASP A 1 199 ? -21.221 7.024 35.164 1.00 93.62 199 ASP A O 1
ATOM 1411 N N . GLY A 1 200 ? -18.997 6.995 34.977 1.00 95.12 200 GLY A N 1
ATOM 1412 C CA . GLY A 1 200 ? -18.901 5.537 34.832 1.00 95.12 200 GLY A CA 1
ATOM 1413 C C . GLY A 1 200 ? -19.289 4.988 33.452 1.00 95.12 200 GLY A C 1
ATOM 1414 O O . GLY A 1 200 ? -19.402 3.774 33.294 1.00 95.12 200 GLY A O 1
ATOM 1415 N N . ALA A 1 201 ? -19.470 5.844 32.440 1.00 94.50 201 ALA A N 1
ATOM 1416 C CA . ALA A 1 201 ? -19.901 5.453 31.093 1.00 94.50 201 ALA A CA 1
ATOM 1417 C C . ALA A 1 201 ? -18.939 4.494 30.358 1.00 94.50 201 ALA A C 1
ATOM 1419 O O . ALA A 1 201 ? -19.337 3.869 29.371 1.00 94.50 201 ALA A O 1
ATOM 1420 N N . LEU A 1 202 ? -17.686 4.370 30.812 1.00 96.44 202 LEU A N 1
ATOM 1421 C CA . LEU A 1 202 ? -16.681 3.465 30.241 1.00 96.44 202 LEU A CA 1
ATOM 1422 C C . LEU A 1 202 ? -16.574 2.139 31.014 1.00 96.44 202 LEU A C 1
ATOM 1424 O O . LEU A 1 202 ? -15.820 1.259 30.601 1.00 96.44 202 LEU A O 1
ATOM 1428 N N . ASN A 1 203 ? -17.316 1.969 32.113 1.00 96.12 203 ASN A N 1
ATOM 1429 C CA . ASN A 1 203 ? -17.274 0.769 32.952 1.00 96.12 203 ASN A CA 1
ATOM 1430 C C . ASN A 1 203 ? -18.049 -0.389 32.298 1.00 96.12 203 ASN A C 1
ATOM 1432 O O . ASN A 1 203 ? -19.127 -0.769 32.753 1.00 96.12 203 ASN A O 1
ATOM 1436 N N . ILE A 1 204 ? -17.511 -0.935 31.206 1.00 96.00 204 ILE A N 1
ATOM 1437 C CA . ILE A 1 204 ? -18.105 -2.057 30.472 1.00 96.00 204 ILE A CA 1
ATOM 1438 C C . ILE A 1 204 ? -17.952 -3.346 31.298 1.00 96.00 204 ILE A C 1
ATOM 1440 O O . ILE A 1 204 ? -16.821 -3.736 31.597 1.00 96.00 204 ILE A O 1
ATOM 1444 N N . PRO A 1 205 ? -19.053 -4.032 31.661 1.00 95.44 205 PRO A N 1
ATOM 1445 C CA . PRO A 1 205 ? -18.979 -5.263 32.439 1.00 95.44 205 PRO A CA 1
ATOM 1446 C C . PRO A 1 205 ? -18.286 -6.398 31.684 1.00 95.44 205 PRO A C 1
ATOM 1448 O O . PRO A 1 205 ? -18.475 -6.561 30.473 1.00 95.44 205 PRO A O 1
ATOM 1451 N N . GLN A 1 206 ? -17.557 -7.238 32.423 1.00 93.81 206 GLN A N 1
ATOM 1452 C CA . GLN A 1 206 ? -17.139 -8.536 31.905 1.00 93.81 206 GLN A CA 1
ATOM 1453 C C . GLN A 1 206 ? -18.373 -9.430 31.743 1.00 93.81 206 GLN A C 1
ATOM 1455 O O . GLN A 1 206 ? -19.239 -9.479 32.619 1.00 93.81 206 GLN A O 1
ATOM 1460 N N . LEU A 1 207 ? -18.448 -10.133 30.618 1.00 94.62 207 LEU A N 1
ATOM 1461 C CA . LEU A 1 207 ? -19.528 -11.067 30.340 1.00 94.62 207 LEU A CA 1
ATOM 1462 C C . LEU A 1 207 ? -19.209 -12.471 30.881 1.00 94.62 207 LEU A C 1
ATOM 1464 O O . LEU A 1 207 ? -18.029 -12.812 31.020 1.00 94.62 207 LEU A O 1
ATOM 1468 N N . PRO A 1 208 ? -20.243 -13.280 31.189 1.00 95.75 208 PRO A N 1
ATOM 1469 C CA . PRO A 1 208 ? -20.088 -14.716 31.397 1.00 95.75 208 PRO A CA 1
ATOM 1470 C C . PRO A 1 208 ? -19.538 -15.418 30.150 1.00 95.75 208 PRO A C 1
ATOM 1472 O O . PRO A 1 208 ? -19.687 -14.923 29.030 1.00 95.75 208 PRO A O 1
ATOM 1475 N N . ASP A 1 209 ? -18.967 -16.605 30.344 1.00 93.62 209 ASP A N 1
ATOM 1476 C CA . ASP A 1 209 ? -18.445 -17.422 29.250 1.00 93.62 209 ASP A CA 1
ATOM 1477 C C . ASP A 1 209 ? -19.528 -17.707 28.196 1.00 93.62 209 ASP A C 1
ATOM 1479 O O . ASP A 1 209 ? -20.650 -18.102 28.513 1.00 93.62 209 ASP A O 1
ATOM 1483 N N . GLY A 1 210 ? -19.180 -17.504 26.924 1.00 93.75 210 GLY A N 1
ATOM 1484 C CA . GLY A 1 210 ? -20.073 -17.736 25.785 1.00 93.75 210 GLY A CA 1
ATOM 1485 C C . GLY A 1 210 ? -21.049 -16.598 25.463 1.00 93.75 210 GLY A C 1
ATOM 1486 O O . GLY A 1 210 ? -21.755 -16.699 24.462 1.00 93.75 210 GLY A O 1
ATOM 1487 N N . VAL A 1 211 ? -21.079 -15.512 26.245 1.00 97.56 211 VAL A N 1
ATOM 1488 C CA . VAL A 1 211 ? -21.908 -14.327 25.961 1.00 97.56 211 VAL A CA 1
ATOM 1489 C C . VAL A 1 211 ? -21.049 -13.220 25.353 1.00 97.56 211 VAL A C 1
ATOM 1491 O O . VAL A 1 211 ? -19.972 -12.904 25.857 1.00 97.56 211 VAL A O 1
ATOM 1494 N N . THR A 1 212 ? -21.543 -12.588 24.288 1.00 98.00 212 THR A N 1
ATOM 1495 C CA . THR A 1 212 ? -20.870 -11.466 23.614 1.00 98.00 212 THR A CA 1
ATOM 1496 C C . THR A 1 212 ? -21.760 -10.233 23.536 1.00 98.00 212 THR A C 1
ATOM 1498 O O . THR A 1 212 ? -22.984 -10.329 23.611 1.00 98.00 212 THR A O 1
ATOM 1501 N N . TYR A 1 213 ? -21.173 -9.060 23.310 1.00 98.38 213 TYR A N 1
ATOM 1502 C CA . TYR A 1 213 ? -21.932 -7.879 22.910 1.00 98.38 213 TYR A CA 1
ATOM 1503 C C . TYR A 1 213 ? -22.253 -7.922 21.411 1.00 98.38 213 TYR A C 1
ATOM 1505 O O . TYR A 1 213 ? -21.456 -8.385 20.598 1.00 98.38 213 TYR A O 1
ATOM 1513 N N . THR A 1 214 ? -23.436 -7.440 21.034 1.00 97.81 214 THR A N 1
ATOM 1514 C CA . THR A 1 214 ? -23.950 -7.485 19.654 1.00 97.81 214 THR A CA 1
ATOM 1515 C C . THR A 1 214 ? -24.371 -6.118 19.123 1.00 97.81 214 THR A C 1
ATOM 1517 O O . THR A 1 214 ? -24.451 -5.936 17.902 1.00 97.81 214 THR A O 1
ATOM 1520 N N . ARG A 1 215 ? -24.637 -5.147 20.010 1.00 98.12 215 ARG A N 1
ATOM 1521 C CA . ARG A 1 215 ? -24.949 -3.750 19.667 1.00 98.12 215 ARG A CA 1
ATOM 1522 C C . ARG A 1 215 ? -24.390 -2.777 20.696 1.00 98.12 215 ARG A C 1
ATOM 1524 O O . ARG A 1 215 ? -24.339 -3.103 21.881 1.00 98.12 215 ARG A O 1
ATOM 1531 N N . VAL A 1 216 ? -24.055 -1.572 20.239 1.00 98.00 216 VAL A N 1
ATOM 1532 C CA . VAL A 1 216 ? -23.635 -0.447 21.089 1.00 98.00 216 VAL A CA 1
ATOM 1533 C C . VAL A 1 216 ? -24.497 0.784 20.814 1.00 98.00 216 VAL A C 1
ATOM 1535 O O . VAL A 1 216 ? -24.847 1.065 19.669 1.00 98.00 216 VAL A O 1
ATOM 1538 N N . ALA A 1 217 ? -24.823 1.534 21.863 1.00 97.81 217 ALA A N 1
ATOM 1539 C CA . ALA A 1 217 ? -25.412 2.865 21.783 1.00 97.81 217 ALA A CA 1
ATOM 1540 C C . ALA A 1 217 ? -24.840 3.753 22.896 1.00 97.81 217 ALA A C 1
ATOM 1542 O O . ALA A 1 217 ? -24.454 3.268 23.962 1.00 97.81 217 ALA A O 1
ATOM 1543 N N . ALA A 1 218 ? -24.795 5.059 22.653 1.00 96.44 218 ALA A N 1
ATOM 1544 C CA . ALA A 1 218 ? -24.291 6.038 23.604 1.00 96.44 218 ALA A CA 1
ATOM 1545 C C . ALA A 1 218 ? -25.158 7.302 23.582 1.00 96.44 218 ALA A C 1
ATOM 1547 O O . ALA A 1 218 ? -25.692 7.685 22.542 1.00 96.44 218 ALA A O 1
ATOM 1548 N N . SER A 1 219 ? -25.301 7.943 24.740 1.00 93.38 219 SER A N 1
ATOM 1549 C CA . SER A 1 219 ? -25.889 9.281 24.887 1.00 93.38 219 SER A CA 1
ATOM 1550 C C . SER A 1 219 ? -24.948 10.158 25.722 1.00 93.38 219 SER A C 1
ATOM 1552 O O . SER A 1 219 ? -23.769 9.836 25.822 1.00 93.38 219 SER A O 1
ATOM 1554 N N . TRP A 1 220 ? -25.413 11.270 26.307 1.00 89.81 220 TRP A N 1
ATOM 1555 C CA . TRP A 1 220 ? -24.562 12.222 27.042 1.00 89.81 220 TRP A CA 1
ATOM 1556 C C . TRP A 1 220 ? -23.541 11.537 27.965 1.00 89.81 220 TRP A C 1
ATOM 1558 O O . TRP A 1 220 ? -22.344 11.768 27.809 1.00 89.81 220 TRP A O 1
ATOM 1568 N N . ALA A 1 221 ? -24.015 10.729 28.916 1.00 90.31 221 ALA A N 1
ATOM 1569 C CA . ALA A 1 221 ? -23.211 10.057 29.945 1.00 90.31 221 ALA A CA 1
ATOM 1570 C C . ALA A 1 221 ? -23.589 8.573 30.093 1.00 90.31 221 ALA A C 1
ATOM 1572 O O . ALA A 1 221 ? -23.288 7.939 31.099 1.00 90.31 221 ALA A O 1
ATOM 1573 N N . VAL A 1 222 ? -24.302 8.019 29.110 1.00 94.25 222 VAL A N 1
ATOM 1574 C CA . VAL A 1 222 ? -24.832 6.653 29.175 1.00 94.25 222 VAL A CA 1
ATOM 1575 C C . VAL A 1 222 ? -24.250 5.826 28.042 1.00 94.25 222 VAL A C 1
ATOM 1577 O O . VAL A 1 222 ? -24.144 6.298 26.909 1.00 94.25 222 VAL A O 1
ATOM 1580 N N . THR A 1 223 ? -23.928 4.577 28.363 1.00 96.88 223 THR A N 1
ATOM 1581 C CA . THR A 1 223 ? -23.555 3.525 27.420 1.00 96.88 223 THR A CA 1
ATOM 1582 C C . THR A 1 223 ? -24.571 2.398 27.542 1.00 96.88 223 THR A C 1
ATOM 1584 O O . THR A 1 223 ? -24.850 1.931 28.644 1.00 96.88 223 THR A O 1
ATOM 1587 N N . VAL A 1 224 ? -25.134 1.968 26.414 1.00 97.19 224 VAL A N 1
ATOM 1588 C CA . VAL A 1 224 ? -26.059 0.833 26.336 1.00 97.19 224 VAL A CA 1
ATOM 1589 C C . VAL A 1 224 ? -25.441 -0.224 25.435 1.00 97.19 224 VAL A C 1
ATOM 1591 O O . VAL A 1 224 ? -25.021 0.069 24.315 1.00 97.19 224 VAL A O 1
ATOM 1594 N N . LEU A 1 225 ? -25.388 -1.455 25.934 1.00 97.94 225 LEU A N 1
ATOM 1595 C CA . LEU A 1 225 ? -24.817 -2.601 25.239 1.00 97.94 225 LEU A CA 1
ATOM 1596 C C . LEU A 1 225 ? -25.866 -3.707 25.176 1.00 97.94 225 LEU A C 1
ATOM 1598 O O . LEU A 1 225 ? -26.444 -4.068 26.201 1.00 97.94 225 LEU A O 1
ATOM 1602 N N . LEU A 1 226 ? -26.106 -4.249 23.985 1.00 98.06 226 LEU A N 1
ATOM 1603 C CA . LEU A 1 226 ? -26.941 -5.438 23.823 1.00 98.06 226 LEU A CA 1
ATOM 1604 C C . LEU A 1 226 ? -26.053 -6.675 23.898 1.00 98.06 226 LEU A C 1
ATOM 1606 O O . LEU A 1 226 ? -25.027 -6.726 23.218 1.00 98.06 226 LEU A O 1
ATOM 1610 N N . ARG A 1 227 ? -26.443 -7.659 24.706 1.00 98.00 227 ARG A N 1
ATOM 1611 C CA . ARG A 1 227 ? -25.771 -8.961 24.782 1.00 98.00 227 ARG A CA 1
ATOM 1612 C C . ARG A 1 227 ? -26.347 -9.933 23.749 1.00 98.00 227 ARG A C 1
ATOM 1614 O O . ARG A 1 227 ? -27.307 -9.616 23.053 1.00 98.00 227 ARG A O 1
ATOM 1621 N N . SER A 1 228 ? -25.718 -11.089 23.595 1.00 97.62 228 SER A N 1
ATOM 1622 C CA . SER A 1 228 ? -26.159 -12.144 22.681 1.00 97.62 228 SER A CA 1
ATOM 1623 C C . SER A 1 228 ? -27.297 -13.014 23.229 1.00 97.62 228 SER A C 1
ATOM 1625 O O . SER A 1 228 ? -27.836 -13.806 22.461 1.00 97.62 228 SER A O 1
ATOM 1627 N N . ASP A 1 229 ? -27.622 -12.897 24.521 1.00 95.81 229 ASP A N 1
ATOM 1628 C CA . ASP A 1 229 ? -28.607 -13.698 25.263 1.00 95.81 229 ASP A CA 1
ATOM 1629 C C . ASP A 1 229 ? -29.878 -12.922 25.651 1.00 95.81 229 ASP A C 1
ATOM 1631 O O . ASP A 1 229 ? -29.817 -11.677 25.796 1.00 95.81 229 ASP A O 1
#

Foldseek 3Di:
DWDDKDAKDFWGWDDDDPDIDTDGHPQDFAKIKMKIADDVGDIDMDIDGHHGDQPAAKAWDDWDWDDDWAQKIKIDTDIAGPNRFDKDKDKDWPFDWDWDQDPVRIIIIGGDPVVCQVPPQDWTKMKMWMAGPVGRIDIDIDTDTHAAPDDDDDDCPFVQRRDGHDHTPKYWPDWEDEPFKIWTAIPVQDIAMGGDCPLPQGVDDDDDPPKGWDDWYDYHRHIDTDIPD

Sequence (229 aa):
TITAVTQPTSGTVTFTGTTLSYTPNANYNGTDSFTYTLNGGSTATATITVTSVNDGAPVFGQVTSTPGVGNTWVVSAPATDIDGDALTTTVSSTVPITAIRLSDGTFRVTVDPTWASAHPGAQVPVTFTVADIENATATTTLAIGTVNNVIALGANPYGQLNIPALPAGITYTQVASGLRHTVLLRSDGTAVAVGSNADGALNIPQLPDGVTYTRVAASWAVTVLLRSD